Protein AF-A0A1J4KYV5-F1 (afdb_monomer_lite)

Secondary structure (DSSP, 8-state):
--HHHHHHHTHHHHHHHHHHHHHHHHHHHHHHHHHHHHHHHHHTTTTGGGSTTHHHHHHHHHHHHHHHHHHHHHHHHHHHHHHH-TT-HHHHHHHHHHHHHHHHHHHHHHHHHHHHTSHHHHHHHHHHHHHHHTSSS--HHHHHHHHHTT--SHHHHHHHHHHHHHHHHHHHHHHHHHHHHHHHHHHHHHHHHHHHHHTS----TT------------PPPP--THHHHHHHTT-

Sequence (235 aa):
MSIGTFLTLQSESILSAFKAFLFLSLLSFFVTGIFNSVFASDVNNGIFEHLDKGQALVDIQISLAVIGFASIFMFLFMLAILYNFGHAFVAHFILLVIDLASIVGDIVLLSFSIHFTSSNIEQTYVTSFGNLLSMPNPQPKIREWMEDHKCNSLVSCYPIAESYIHKIVKYGFIGNIVLVALTAASLLGLIVVLIFMGLQKPVDRNEYPSSSSEGGDDPEAPQTDAERQRRESVY

pLDDT: mean 82.81, std 16.17, range [35.31, 96.69]

Organism: NCBI:txid1144522

Foldseek 3Di:
DDPLVVLVVCVVVLVVLLVVLVVLLLVLLVLQLVLLVVLLVLLPLVLLVQADCSVVLNVLSVVSNCLSVVLNVLVVVLVVCCVPPVPPVVVNVVSVVVNVVSLVSNLVSLVVLLVCLDPVVLVSRLVSLLVLQPDPDHDPSNVVVCVVVVHDHSVRVSVVSSVSSNVSSVSSNVSSVVSNVSSVVSVVSNVVSVVSVVPNDPPPPPPDPPPPPDDDDDDDDDDDCVVVVVVVVPD

Structure (mmCIF, N/CA/C/O backbone):
data_AF-A0A1J4KYV5-F1
#
_entry.id   AF-A0A1J4KYV5-F1
#
loop_
_atom_site.group_PDB
_atom_site.id
_atom_site.type_symbol
_atom_site.label_atom_id
_atom_site.label_alt_id
_atom_site.label_comp_id
_atom_site.label_asym_id
_atom_site.label_entity_id
_atom_site.label_seq_id
_atom_site.pdbx_PDB_ins_code
_atom_site.Cartn_x
_atom_site.Cartn_y
_atom_site.Cartn_z
_atom_site.occupancy
_atom_site.B_iso_or_equiv
_atom_site.auth_seq_id
_atom_site.auth_comp_id
_atom_site.auth_asym_id
_atom_site.auth_atom_id
_atom_site.pdbx_PDB_model_num
ATOM 1 N N . MET A 1 1 ? 32.470 -22.051 -27.575 1.00 50.84 1 MET A N 1
ATOM 2 C CA . MET A 1 1 ? 31.401 -21.077 -27.886 1.00 50.84 1 MET A CA 1
ATOM 3 C C . MET A 1 1 ? 31.653 -19.846 -27.030 1.00 50.84 1 MET A C 1
ATOM 5 O O . MET A 1 1 ? 31.871 -20.020 -25.838 1.00 50.84 1 MET A O 1
ATOM 9 N N . SER A 1 2 ? 31.728 -18.647 -27.610 1.00 69.38 2 SER A N 1
ATOM 10 C CA . SER A 1 2 ? 31.887 -17.417 -26.819 1.00 69.38 2 SER A CA 1
ATOM 11 C C . SER A 1 2 ? 30.612 -17.166 -26.004 1.00 69.38 2 SER A C 1
ATOM 13 O O . SER A 1 2 ? 29.511 -17.426 -26.493 1.00 69.38 2 SER A O 1
ATOM 15 N N . ILE A 1 3 ? 30.755 -16.652 -24.778 1.00 62.31 3 ILE A N 1
ATOM 16 C CA . ILE A 1 3 ? 29.631 -16.206 -23.933 1.00 62.31 3 ILE A CA 1
ATOM 17 C C . ILE A 1 3 ? 28.712 -15.252 -24.709 1.00 62.31 3 ILE A C 1
ATOM 19 O O . ILE A 1 3 ? 27.494 -15.354 -24.605 1.00 62.31 3 ILE A O 1
ATOM 23 N N . GLY A 1 4 ? 29.283 -14.398 -25.565 1.00 57.34 4 GLY A N 1
ATOM 24 C CA . GLY A 1 4 ? 28.517 -13.490 -26.416 1.00 57.34 4 GLY A CA 1
ATOM 25 C C . GLY A 1 4 ? 27.601 -14.225 -27.395 1.00 57.34 4 GLY A C 1
ATOM 26 O O . GLY A 1 4 ? 26.431 -13.877 -27.490 1.00 57.34 4 GLY A O 1
ATOM 27 N N . THR A 1 5 ? 28.095 -15.281 -28.053 1.00 58.16 5 THR A N 1
ATOM 28 C CA . THR A 1 5 ? 27.337 -16.079 -29.036 1.00 58.16 5 THR A CA 1
ATOM 29 C C . THR A 1 5 ? 26.225 -16.903 -28.38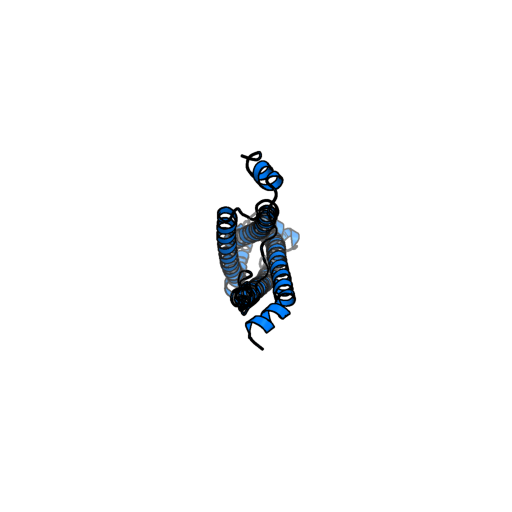1 1.00 58.16 5 THR A C 1
ATOM 31 O O . THR A 1 5 ? 25.143 -17.044 -28.946 1.00 58.16 5 THR A O 1
ATOM 34 N N . PHE A 1 6 ? 26.462 -17.417 -27.169 1.00 64.56 6 PHE A N 1
ATOM 35 C CA . PHE A 1 6 ? 25.437 -18.100 -26.371 1.00 64.56 6 PHE A CA 1
ATOM 36 C C . PHE A 1 6 ? 24.319 -17.135 -25.942 1.00 64.56 6 PHE A C 1
ATOM 38 O O . PHE A 1 6 ? 23.139 -17.466 -26.039 1.00 64.56 6 PHE A O 1
ATOM 45 N N . LEU A 1 7 ? 24.678 -15.912 -25.540 1.00 58.06 7 LEU A N 1
ATOM 46 C CA . LEU A 1 7 ? 23.715 -14.885 -25.137 1.00 58.06 7 LEU A CA 1
ATOM 47 C C . LEU A 1 7 ? 22.914 -14.307 -26.315 1.00 58.06 7 LEU A C 1
ATOM 49 O O . LEU A 1 7 ? 21.753 -13.956 -26.119 1.00 58.06 7 LEU A O 1
ATOM 53 N N . THR A 1 8 ? 23.475 -14.240 -27.531 1.00 61.69 8 THR A N 1
ATOM 54 C CA . THR A 1 8 ? 22.721 -13.797 -28.726 1.00 61.69 8 THR A CA 1
ATOM 55 C C . THR A 1 8 ? 21.635 -14.806 -29.104 1.00 61.69 8 THR A C 1
ATOM 57 O O . THR A 1 8 ? 20.512 -14.406 -29.409 1.00 61.69 8 THR A O 1
ATOM 60 N N . LEU A 1 9 ? 21.935 -16.107 -28.998 1.00 64.62 9 LEU A N 1
ATOM 61 C CA . LEU A 1 9 ? 20.964 -17.199 -29.159 1.00 64.62 9 LEU A CA 1
ATOM 62 C C . LEU A 1 9 ? 19.873 -17.191 -28.072 1.00 64.62 9 LEU A C 1
ATOM 64 O O . LEU A 1 9 ? 18.768 -17.661 -28.318 1.00 64.62 9 LEU A O 1
ATOM 68 N N . GLN A 1 10 ? 20.154 -16.632 -26.889 1.00 73.44 10 GLN A N 1
ATOM 69 C CA . GLN A 1 10 ? 19.181 -16.472 -25.799 1.00 73.44 10 GLN A CA 1
ATOM 70 C C . GLN A 1 10 ? 18.469 -15.109 -25.774 1.00 73.44 10 GLN A C 1
ATOM 72 O O . GLN A 1 10 ? 17.675 -14.860 -24.865 1.00 73.44 10 GLN A O 1
ATOM 77 N N . SER A 1 11 ? 18.716 -14.224 -26.745 1.00 72.69 11 SER A N 1
ATOM 78 C CA . SER A 1 11 ? 18.135 -12.872 -26.765 1.00 72.69 11 SER A CA 1
ATOM 79 C C . SER A 1 11 ? 16.601 -12.877 -26.740 1.00 72.69 11 SER A C 1
ATOM 81 O O . SER A 1 11 ? 16.006 -12.086 -26.009 1.00 72.69 11 SER A O 1
ATOM 83 N N . GLU A 1 12 ? 15.956 -13.819 -27.435 1.00 78.94 12 GLU A N 1
ATOM 84 C CA . GLU A 1 12 ? 14.499 -14.001 -27.396 1.00 78.94 12 GLU A CA 1
ATOM 85 C C . GLU A 1 12 ? 14.000 -14.419 -26.006 1.00 78.94 12 GLU A C 1
ATOM 87 O O . GLU A 1 12 ? 13.025 -13.856 -25.505 1.00 78.94 12 GLU A O 1
ATOM 92 N N . SER A 1 13 ? 14.695 -15.349 -25.342 1.00 81.81 13 SER A N 1
ATOM 93 C CA . SER A 1 13 ? 14.361 -15.795 -23.982 1.00 81.81 13 SER A CA 1
ATOM 94 C C . SER A 1 13 ? 14.527 -14.674 -22.956 1.00 81.81 13 SER A C 1
ATOM 96 O O . SER A 1 13 ? 13.664 -14.493 -22.097 1.00 81.81 13 SER A O 1
ATOM 98 N N . ILE A 1 14 ? 15.601 -13.885 -23.063 1.00 83.25 14 ILE A N 1
ATOM 99 C CA . ILE A 1 14 ? 15.871 -12.738 -22.183 1.00 83.25 14 ILE A CA 1
ATOM 100 C C . ILE A 1 14 ? 14.822 -11.638 -22.402 1.00 83.25 14 ILE A C 1
ATOM 102 O O . ILE A 1 14 ? 14.290 -11.091 -21.435 1.00 83.25 14 ILE A O 1
ATOM 106 N N . LEU A 1 15 ? 14.451 -11.359 -23.654 1.00 82.62 15 LEU A N 1
ATOM 107 C CA . LEU A 1 15 ? 13.386 -10.410 -23.982 1.00 82.62 15 LEU A CA 1
ATOM 108 C C . LEU A 1 15 ? 12.008 -10.899 -23.507 1.00 82.62 15 LEU A C 1
ATOM 110 O O . LEU A 1 15 ? 11.194 -10.101 -23.042 1.00 82.62 15 LEU A O 1
ATOM 114 N N . SER A 1 16 ? 11.732 -12.201 -23.599 1.00 85.56 16 SER A N 1
ATOM 115 C CA . SER A 1 16 ? 10.502 -12.795 -23.069 1.00 85.56 16 SER A CA 1
ATOM 116 C C . SER A 1 16 ? 10.441 -12.685 -21.545 1.00 85.56 16 SER A C 1
ATOM 118 O O . SER A 1 16 ? 9.409 -12.294 -21.001 1.00 85.56 16 SER A O 1
ATOM 120 N N . ALA A 1 17 ? 11.547 -12.971 -20.852 1.00 87.00 17 ALA A N 1
ATOM 121 C CA . ALA A 1 17 ? 11.647 -12.806 -19.404 1.00 87.00 17 ALA A CA 1
ATOM 122 C C . ALA A 1 17 ? 11.450 -11.339 -18.992 1.00 87.00 17 ALA A C 1
ATOM 124 O O . ALA A 1 17 ? 10.688 -11.063 -18.069 1.00 87.00 17 ALA A O 1
ATOM 125 N N . PHE A 1 18 ? 12.050 -10.392 -19.721 1.00 86.38 18 PHE A N 1
ATOM 126 C CA . PHE A 1 18 ? 11.844 -8.958 -19.506 1.00 86.38 18 PHE A CA 1
ATOM 127 C C . PHE A 1 18 ? 10.365 -8.569 -19.572 1.00 86.38 18 PHE A C 1
ATOM 129 O O . PHE A 1 18 ? 9.844 -7.948 -18.649 1.00 86.38 18 PHE A O 1
ATOM 136 N N . LYS A 1 19 ? 9.667 -8.986 -20.636 1.00 87.38 19 LYS A N 1
ATOM 137 C CA . LYS A 1 19 ? 8.228 -8.731 -20.801 1.00 87.38 19 LYS A CA 1
ATOM 138 C C . LYS A 1 19 ? 7.408 -9.346 -19.667 1.00 87.38 19 LYS A C 1
ATOM 140 O O . LYS A 1 19 ? 6.488 -8.701 -19.173 1.00 87.38 19 LYS A O 1
ATOM 145 N N . ALA A 1 20 ? 7.747 -10.565 -19.246 1.00 89.94 20 ALA A N 1
ATOM 146 C CA . ALA A 1 20 ? 7.060 -11.247 -18.154 1.00 89.94 20 ALA A CA 1
ATOM 147 C C . ALA A 1 20 ? 7.222 -10.502 -16.821 1.00 89.94 20 ALA A C 1
ATOM 149 O O . ALA A 1 20 ? 6.229 -10.273 -16.134 1.00 89.94 20 ALA A O 1
ATOM 150 N N . PHE A 1 21 ? 8.440 -10.074 -16.474 1.00 89.12 21 PHE A N 1
ATOM 151 C CA . PHE A 1 21 ? 8.680 -9.323 -15.240 1.00 89.12 21 PHE A CA 1
ATOM 152 C C . PHE A 1 21 ? 8.105 -7.906 -15.285 1.00 89.12 21 PHE A C 1
ATOM 154 O O . PHE A 1 21 ? 7.565 -7.460 -14.280 1.00 89.12 21 PHE A O 1
ATOM 161 N N . LEU A 1 22 ? 8.112 -7.235 -16.442 1.00 87.19 22 LEU A N 1
ATOM 162 C CA . LEU A 1 22 ? 7.401 -5.962 -16.608 1.00 87.19 22 LEU A CA 1
ATOM 163 C C . LEU A 1 22 ? 5.894 -6.119 -16.393 1.00 87.19 22 LEU A C 1
ATOM 165 O O . LEU A 1 22 ? 5.284 -5.321 -15.685 1.00 87.19 22 LEU A O 1
ATOM 169 N N . PHE A 1 23 ? 5.288 -7.151 -16.985 1.00 89.25 23 PHE A N 1
ATOM 170 C CA . PHE A 1 23 ? 3.872 -7.440 -16.775 1.00 89.25 23 PHE A CA 1
ATOM 171 C C . PHE A 1 23 ? 3.584 -7.777 -15.308 1.00 89.25 23 PHE A C 1
ATOM 173 O O . PHE A 1 23 ? 2.587 -7.316 -14.759 1.00 89.25 23 PHE A O 1
ATOM 180 N N . LEU A 1 24 ? 4.474 -8.532 -14.657 1.00 90.19 24 LEU A N 1
ATOM 181 C CA . LEU A 1 24 ? 4.365 -8.845 -13.236 1.00 90.19 24 LEU A CA 1
ATOM 182 C C . LEU A 1 24 ? 4.442 -7.583 -12.366 1.00 90.19 24 LEU A C 1
ATOM 184 O O . LEU A 1 24 ? 3.651 -7.461 -11.437 1.00 90.19 24 LEU A O 1
ATOM 188 N N . SER A 1 25 ? 5.331 -6.635 -12.672 1.00 88.38 25 SER A N 1
ATOM 189 C CA . SER A 1 25 ? 5.397 -5.345 -11.972 1.00 88.38 25 SER A CA 1
ATOM 190 C C . SER A 1 25 ? 4.124 -4.523 -12.170 1.00 88.38 25 SER A C 1
ATOM 192 O O . SER A 1 25 ? 3.573 -4.013 -11.197 1.00 88.38 25 SER A O 1
ATOM 194 N N . LEU A 1 26 ? 3.598 -4.456 -13.398 1.00 89.62 26 LEU A N 1
ATOM 195 C CA . LEU A 1 26 ? 2.335 -3.766 -13.678 1.00 89.62 26 LEU A CA 1
ATOM 196 C C . LEU A 1 26 ? 1.166 -4.392 -12.906 1.00 89.62 26 LEU A C 1
ATOM 198 O O . LEU A 1 26 ? 0.357 -3.683 -12.306 1.00 89.62 26 LEU A O 1
ATOM 202 N N . LEU A 1 27 ? 1.097 -5.726 -12.894 1.00 91.25 27 LEU A N 1
ATOM 203 C CA . LEU A 1 27 ? 0.111 -6.464 -12.116 1.00 91.25 27 LEU A CA 1
ATOM 204 C C . LEU A 1 27 ? 0.286 -6.201 -10.616 1.00 91.25 27 LEU A C 1
ATOM 206 O O . LEU A 1 27 ? -0.712 -6.020 -9.926 1.00 91.25 27 LEU A O 1
ATOM 210 N N . SER A 1 28 ? 1.527 -6.129 -10.128 1.00 91.12 28 SER A N 1
ATOM 211 C CA . SER A 1 28 ? 1.833 -5.793 -8.736 1.00 91.12 28 SER A CA 1
ATOM 212 C C . SER A 1 28 ? 1.253 -4.434 -8.364 1.00 91.12 28 SER A C 1
ATOM 214 O O . SER A 1 28 ? 0.471 -4.358 -7.424 1.00 91.12 28 SER A O 1
ATOM 216 N N . PHE A 1 29 ? 1.520 -3.383 -9.146 1.00 91.25 29 PHE A N 1
ATOM 217 C CA . PHE A 1 29 ? 0.962 -2.052 -8.882 1.00 91.25 29 PHE A CA 1
ATOM 218 C C . PHE A 1 29 ? -0.570 -2.029 -8.922 1.00 91.25 29 PHE A C 1
ATOM 220 O O . PHE A 1 29 ? -1.198 -1.378 -8.087 1.00 91.25 29 PHE A O 1
ATOM 227 N N . PHE A 1 30 ? -1.186 -2.773 -9.844 1.00 92.81 30 PHE A N 1
ATOM 228 C CA . PHE A 1 30 ? -2.645 -2.878 -9.930 1.00 92.81 30 PHE A CA 1
ATOM 229 C C . PHE A 1 30 ? -3.258 -3.565 -8.714 1.00 92.81 30 PHE A C 1
ATOM 231 O O . PHE A 1 30 ? -4.214 -3.053 -8.129 1.00 92.81 30 PHE A O 1
ATOM 238 N N . VAL A 1 31 ? -2.687 -4.695 -8.299 1.00 94.50 31 VAL A N 1
ATOM 239 C CA . VAL A 1 31 ? -3.147 -5.427 -7.116 1.00 94.50 31 VAL A CA 1
ATOM 240 C C . VAL A 1 31 ? -2.894 -4.607 -5.848 1.00 94.50 31 VAL A C 1
ATOM 242 O O . VAL A 1 31 ? -3.788 -4.541 -5.007 1.00 94.50 31 VAL A O 1
ATOM 245 N N . THR A 1 32 ? -1.755 -3.914 -5.741 1.00 93.50 32 THR A N 1
ATOM 246 C CA . THR A 1 32 ? -1.463 -2.957 -4.659 1.00 93.50 32 THR A CA 1
ATOM 247 C C . THR A 1 32 ? -2.518 -1.853 -4.603 1.00 93.50 32 THR A C 1
ATOM 249 O O . THR A 1 32 ? -3.080 -1.607 -3.537 1.00 93.50 32 THR A O 1
ATOM 252 N N . GLY A 1 33 ? -2.842 -1.218 -5.733 1.00 94.38 33 GLY A N 1
ATOM 253 C CA . GLY A 1 33 ? -3.853 -0.159 -5.797 1.00 94.38 33 GLY A CA 1
ATOM 254 C C . GLY A 1 33 ? -5.236 -0.635 -5.344 1.00 94.38 33 GLY A C 1
ATOM 255 O O . GLY A 1 33 ? -5.866 -0.005 -4.494 1.00 94.38 33 GLY A O 1
ATOM 256 N N . ILE A 1 34 ? -5.690 -1.787 -5.852 1.00 96.06 34 ILE A N 1
ATOM 257 C CA . ILE A 1 34 ? -6.992 -2.366 -5.485 1.00 96.06 34 ILE A CA 1
ATOM 258 C C . ILE A 1 34 ? -7.025 -2.770 -4.014 1.00 96.06 34 ILE A C 1
ATOM 260 O O . ILE A 1 34 ? -7.946 -2.379 -3.299 1.00 96.06 34 ILE A O 1
ATOM 264 N N . PHE A 1 35 ? -6.046 -3.556 -3.560 1.00 96.69 35 PHE A N 1
ATOM 265 C CA . PHE A 1 35 ? -6.023 -4.060 -2.190 1.00 96.69 35 PHE A CA 1
ATOM 266 C C . PHE A 1 35 ? -6.027 -2.907 -1.189 1.00 96.69 35 PHE A C 1
ATOM 268 O O . PHE A 1 35 ? -6.867 -2.889 -0.292 1.00 96.69 35 PHE A O 1
ATOM 275 N N . ASN A 1 36 ? -5.148 -1.919 -1.375 1.00 95.88 36 ASN A N 1
ATOM 276 C CA . ASN A 1 36 ? -5.063 -0.788 -0.459 1.00 95.88 36 ASN A CA 1
ATOM 277 C C . ASN A 1 36 ? -6.279 0.135 -0.569 1.00 95.88 36 ASN A C 1
ATOM 279 O O . ASN A 1 36 ? -6.671 0.709 0.436 1.00 95.88 36 ASN A O 1
ATOM 283 N N . SER A 1 37 ? -6.946 0.227 -1.725 1.00 96.38 37 SER A N 1
ATOM 284 C CA . SER A 1 37 ? -8.225 0.943 -1.835 1.00 96.38 37 SER A CA 1
ATOM 285 C C . SER A 1 37 ? -9.343 0.254 -1.051 1.00 96.38 37 SER A C 1
ATOM 287 O O . SER A 1 37 ? -10.128 0.932 -0.388 1.00 96.38 37 SER A O 1
ATOM 289 N N . VAL A 1 38 ? -9.437 -1.076 -1.128 1.00 96.38 38 VAL A N 1
ATOM 290 C CA . VAL A 1 38 ? -10.429 -1.850 -0.364 1.00 96.38 38 VAL A CA 1
ATOM 291 C C . VAL A 1 38 ? -10.116 -1.756 1.123 1.00 96.38 38 VAL A C 1
ATOM 293 O O . VAL A 1 38 ? -10.987 -1.418 1.916 1.00 96.38 38 VAL A O 1
ATOM 296 N N . PHE A 1 39 ? -8.856 -1.965 1.496 1.00 95.88 39 PHE A N 1
ATOM 297 C CA . PHE A 1 39 ? -8.446 -1.910 2.888 1.00 95.88 39 PHE A CA 1
ATOM 298 C C . PHE A 1 39 ? -8.592 -0.498 3.471 1.00 95.88 39 PHE A C 1
ATOM 300 O O . PHE A 1 39 ? -9.097 -0.362 4.581 1.00 95.88 39 PHE A O 1
ATOM 307 N N . ALA A 1 40 ? -8.265 0.553 2.708 1.00 95.25 40 ALA A N 1
ATOM 308 C CA . ALA A 1 40 ? -8.553 1.941 3.070 1.00 95.25 40 ALA A CA 1
ATOM 309 C C . ALA A 1 40 ? -10.049 2.162 3.306 1.00 95.25 40 ALA A C 1
ATOM 311 O O . ALA A 1 40 ? -10.404 2.830 4.268 1.00 95.25 40 ALA A O 1
ATOM 312 N N . SER A 1 41 ? -10.927 1.594 2.474 1.00 94.56 41 SER A N 1
ATOM 313 C CA . SER A 1 41 ? -12.376 1.684 2.681 1.00 94.56 41 SER A CA 1
ATOM 314 C C . SER A 1 41 ? -12.823 0.985 3.967 1.00 94.56 41 SER A C 1
ATOM 316 O O . SER A 1 41 ? -13.708 1.497 4.650 1.00 94.56 41 SER A O 1
ATOM 318 N N . ASP A 1 42 ? -12.220 -0.155 4.306 1.00 92.94 42 ASP A N 1
ATOM 319 C CA . ASP A 1 42 ? -12.542 -0.902 5.527 1.00 92.94 42 ASP A CA 1
ATOM 320 C C . ASP A 1 42 ? -12.085 -0.156 6.791 1.00 92.94 42 ASP A C 1
ATOM 322 O O . ASP A 1 42 ? -12.803 -0.138 7.795 1.00 92.94 42 ASP A O 1
ATOM 326 N N . VAL A 1 43 ? -10.907 0.481 6.756 1.00 93.56 43 VAL A N 1
ATOM 327 C CA . VAL A 1 43 ? -10.399 1.260 7.898 1.00 93.56 43 VAL A CA 1
ATOM 328 C C . VAL A 1 43 ? -11.000 2.667 7.966 1.00 93.56 43 VAL A C 1
ATOM 330 O O . VAL A 1 43 ? -11.178 3.196 9.057 1.00 93.56 43 VAL A O 1
ATOM 333 N N . ASN A 1 44 ? -11.393 3.275 6.846 1.00 92.56 44 ASN A N 1
ATOM 334 C CA . ASN A 1 44 ? -11.983 4.618 6.797 1.00 92.56 44 ASN A CA 1
ATOM 335 C C . ASN A 1 44 ? -13.493 4.615 7.103 1.00 92.56 44 ASN A C 1
ATOM 337 O O . ASN A 1 44 ? -14.307 5.189 6.381 1.00 92.56 44 ASN A O 1
ATOM 341 N N . ASN A 1 45 ? -13.885 3.946 8.184 1.00 86.94 45 ASN A N 1
ATOM 342 C CA . ASN A 1 45 ? -15.277 3.851 8.622 1.00 86.94 45 ASN A CA 1
ATOM 343 C C . ASN A 1 45 ? -15.628 4.819 9.770 1.00 86.94 45 ASN A C 1
ATOM 345 O O . ASN A 1 45 ? -16.694 4.714 10.378 1.00 86.94 45 ASN A O 1
ATOM 349 N N . GLY A 1 46 ? -14.723 5.747 10.093 1.00 86.81 46 GLY A N 1
ATOM 350 C CA . GLY A 1 46 ? -14.855 6.703 11.195 1.00 86.81 46 GLY A CA 1
ATOM 351 C C . GLY A 1 46 ? -14.557 6.128 12.584 1.00 86.81 46 GLY A C 1
ATOM 352 O O . GLY A 1 46 ? -14.445 6.891 13.535 1.00 86.81 46 GLY A O 1
ATOM 353 N N . ILE A 1 47 ? -14.384 4.808 12.737 1.00 91.25 47 ILE A N 1
ATOM 354 C CA . ILE A 1 47 ? -13.945 4.214 14.012 1.00 91.25 47 ILE A CA 1
ATOM 355 C C . ILE A 1 47 ? -12.437 4.387 14.159 1.00 91.25 47 ILE A C 1
ATOM 357 O O . ILE A 1 47 ? -11.973 4.878 15.185 1.00 91.25 47 ILE A O 1
ATOM 361 N N . PHE A 1 48 ? -11.667 4.028 13.126 1.00 90.94 48 PHE A N 1
ATOM 362 C CA . PHE A 1 48 ? -10.202 4.099 13.175 1.00 90.94 48 PHE A CA 1
ATOM 363 C C . PHE A 1 48 ? -9.663 5.525 13.300 1.00 90.94 48 PHE A C 1
ATOM 365 O O . PHE A 1 48 ? -8.595 5.700 13.872 1.00 90.94 48 PHE A O 1
ATOM 372 N N . GLU A 1 49 ? -10.395 6.547 12.854 1.00 89.12 49 GLU A N 1
ATOM 373 C CA . GLU A 1 49 ? -10.025 7.951 13.094 1.00 89.12 49 GLU A CA 1
ATOM 374 C C . GLU A 1 49 ? -9.914 8.264 14.598 1.00 89.12 49 GLU A C 1
ATOM 376 O O . GLU A 1 49 ? -9.102 9.085 15.023 1.00 89.12 49 GLU A O 1
ATOM 381 N N . HIS A 1 50 ? -10.702 7.573 15.423 1.00 90.19 50 HIS A N 1
ATOM 382 C CA . HIS A 1 50 ? -10.748 7.770 16.869 1.00 90.19 50 HIS A CA 1
ATOM 383 C C . HIS A 1 50 ? -9.895 6.771 17.658 1.00 90.19 50 HIS A C 1
ATOM 385 O O . HIS A 1 50 ? -9.733 6.933 18.870 1.00 90.19 50 HIS A O 1
ATOM 391 N N . LEU A 1 51 ? -9.336 5.755 16.994 1.00 91.44 51 LEU A N 1
ATOM 392 C CA . LEU A 1 51 ? -8.397 4.824 17.612 1.00 91.44 51 LEU A CA 1
ATOM 393 C C . LEU A 1 51 ? -6.992 5.427 17.640 1.00 91.44 51 LEU A C 1
ATOM 395 O O . LEU A 1 51 ? -6.559 6.080 16.689 1.00 91.44 51 LEU A O 1
ATOM 399 N N . ASP A 1 52 ? -6.247 5.163 18.714 1.00 89.19 52 ASP A N 1
ATOM 400 C CA . ASP A 1 52 ? -4.856 5.609 18.816 1.00 89.19 52 ASP A CA 1
ATOM 401 C C . ASP A 1 52 ? -4.035 5.062 17.640 1.00 89.19 52 ASP A C 1
ATOM 403 O O . ASP A 1 52 ? -3.976 3.852 17.441 1.00 89.19 52 ASP A O 1
ATOM 407 N N . LYS A 1 53 ? -3.422 5.957 16.852 1.00 88.88 53 LYS A N 1
ATOM 408 C CA . LYS A 1 53 ? -2.700 5.671 15.593 1.00 88.88 53 LYS A CA 1
ATOM 409 C C . LYS A 1 53 ? -3.546 5.108 14.440 1.00 88.88 53 LYS A C 1
ATOM 411 O O . LYS A 1 53 ? -2.976 4.670 13.439 1.00 88.88 53 LYS A O 1
ATOM 416 N N . GLY A 1 54 ? -4.873 5.091 14.538 1.00 89.81 54 GLY A N 1
ATOM 417 C CA . GLY A 1 54 ? -5.723 4.569 13.466 1.00 89.81 54 GLY A CA 1
ATOM 418 C C . GLY A 1 54 ? -5.796 5.509 12.257 1.00 89.81 54 GLY A C 1
ATOM 419 O O . GLY A 1 54 ? -5.712 5.034 11.127 1.00 89.81 54 GLY A O 1
ATOM 420 N N . GLN A 1 55 ? -5.795 6.831 12.469 1.00 92.94 55 GLN A N 1
ATOM 421 C CA . GLN A 1 55 ? -5.726 7.813 11.373 1.00 92.94 55 GLN A CA 1
ATOM 422 C C . GLN A 1 55 ? -4.469 7.638 10.507 1.00 92.94 55 GLN A C 1
ATOM 424 O O . GLN A 1 55 ? -4.548 7.649 9.284 1.00 92.94 55 GLN A O 1
ATOM 429 N N . ALA A 1 56 ? -3.313 7.397 11.135 1.00 94.25 56 ALA A N 1
ATOM 430 C CA . ALA A 1 56 ? -2.067 7.172 10.407 1.00 94.25 56 ALA A CA 1
ATOM 431 C C . ALA A 1 56 ? -2.154 5.936 9.496 1.00 94.25 56 ALA A C 1
ATOM 433 O O . ALA A 1 56 ? -1.663 5.966 8.370 1.00 94.25 56 ALA A O 1
ATOM 434 N N . LEU A 1 57 ? -2.809 4.863 9.959 1.00 93.94 57 LEU A N 1
ATOM 435 C CA . LEU A 1 57 ? -3.052 3.681 9.135 1.00 93.94 57 LEU A CA 1
ATOM 436 C C . LEU A 1 57 ? -3.924 4.029 7.921 1.00 93.94 57 LEU A C 1
ATOM 438 O O . LEU A 1 57 ? -3.569 3.638 6.811 1.00 93.94 57 LEU A O 1
ATOM 442 N N . VAL A 1 58 ? -5.014 4.779 8.121 1.00 94.31 58 VAL A N 1
ATOM 443 C CA . VAL A 1 58 ? -5.916 5.232 7.045 1.00 94.31 58 VAL A CA 1
ATOM 444 C C . VAL A 1 58 ? -5.148 6.040 5.996 1.00 94.31 58 VAL A C 1
ATOM 446 O O . VAL A 1 58 ? -5.200 5.708 4.810 1.00 94.31 58 VAL A O 1
ATOM 449 N N . ASP A 1 59 ? -4.376 7.039 6.425 1.00 95.25 59 ASP A N 1
ATOM 450 C CA . ASP A 1 59 ? -3.609 7.908 5.526 1.00 95.25 59 ASP A CA 1
ATOM 451 C C . ASP A 1 59 ? -2.576 7.115 4.708 1.00 95.25 59 ASP A C 1
ATOM 453 O O . ASP A 1 59 ? -2.397 7.358 3.509 1.00 95.25 59 ASP A O 1
ATOM 457 N N . ILE A 1 60 ? -1.927 6.123 5.330 1.00 95.44 60 ILE A N 1
ATOM 458 C CA . ILE A 1 60 ? -0.985 5.225 4.652 1.00 95.44 60 ILE A CA 1
ATOM 459 C C . ILE A 1 60 ? -1.700 4.385 3.591 1.00 95.44 60 ILE A C 1
ATOM 461 O O . ILE A 1 60 ? -1.205 4.311 2.466 1.00 95.44 60 ILE A O 1
ATOM 465 N N . GLN A 1 61 ? -2.856 3.785 3.899 1.00 94.94 61 GLN A N 1
ATOM 466 C CA . GLN A 1 61 ? -3.579 2.961 2.919 1.00 94.94 61 GLN A CA 1
ATOM 467 C C . GLN A 1 61 ? -4.073 3.784 1.730 1.00 94.94 61 GLN A C 1
ATOM 469 O O . GLN A 1 61 ? -3.955 3.348 0.584 1.00 94.94 61 GLN A O 1
ATOM 474 N N . ILE A 1 62 ? -4.578 4.995 1.979 1.00 95.12 62 ILE A N 1
ATOM 475 C CA . ILE A 1 62 ? -4.990 5.911 0.908 1.00 95.12 62 ILE A CA 1
ATOM 476 C C . ILE A 1 62 ? -3.780 6.276 0.042 1.00 95.12 62 ILE A C 1
ATOM 478 O O . ILE A 1 62 ? -3.862 6.224 -1.185 1.00 95.12 62 ILE A O 1
ATOM 482 N N . SER A 1 63 ? -2.642 6.589 0.667 1.00 96.00 63 SER A N 1
ATOM 483 C CA . SER A 1 63 ? -1.404 6.917 -0.050 1.00 96.00 63 SER A CA 1
ATOM 484 C C . SER A 1 63 ? -0.921 5.752 -0.915 1.00 96.00 63 SER A C 1
ATOM 486 O O . SER A 1 63 ? -0.586 5.960 -2.079 1.00 96.00 63 SER A O 1
ATOM 488 N N . LEU A 1 64 ? -0.950 4.525 -0.387 1.00 94.50 64 LEU A N 1
ATOM 489 C CA . LEU A 1 64 ? -0.615 3.307 -1.130 1.00 94.50 64 LEU A CA 1
ATOM 490 C C . LEU A 1 64 ? -1.560 3.068 -2.312 1.00 94.50 64 LEU A C 1
ATOM 492 O O . LEU A 1 64 ? -1.106 2.716 -3.399 1.00 94.50 64 LEU A O 1
ATOM 496 N N . ALA A 1 65 ? -2.864 3.292 -2.133 1.00 95.12 65 ALA A N 1
ATOM 497 C CA . ALA A 1 65 ? -3.834 3.172 -3.218 1.00 95.12 65 ALA A CA 1
ATOM 498 C C . ALA A 1 65 ? -3.544 4.185 -4.340 1.00 95.12 65 ALA A C 1
ATOM 500 O O . ALA A 1 65 ? -3.487 3.816 -5.515 1.00 95.12 65 ALA A O 1
ATOM 501 N N . VAL A 1 66 ? -3.307 5.451 -3.976 1.00 93.94 66 VAL A N 1
ATOM 502 C CA . VAL A 1 66 ? -2.979 6.524 -4.927 1.00 93.94 66 VAL A CA 1
ATOM 503 C C . VAL A 1 66 ? -1.678 6.224 -5.660 1.00 93.94 66 VAL A C 1
ATOM 505 O O . VAL A 1 66 ? -1.651 6.326 -6.884 1.00 93.94 66 VAL A O 1
ATOM 508 N N . ILE A 1 67 ? -0.625 5.827 -4.943 1.00 92.38 67 ILE A N 1
ATOM 509 C CA . ILE A 1 67 ? 0.668 5.483 -5.545 1.00 92.38 67 ILE A CA 1
ATOM 510 C C . ILE A 1 67 ? 0.507 4.298 -6.492 1.00 92.38 67 ILE A C 1
ATOM 512 O O . ILE A 1 67 ? 0.918 4.411 -7.640 1.00 92.38 67 ILE A O 1
ATOM 516 N N . GLY A 1 68 ? -0.176 3.226 -6.081 1.00 91.00 68 GLY A N 1
ATOM 517 C CA . GLY A 1 68 ? -0.419 2.063 -6.937 1.00 91.00 68 GLY A CA 1
ATOM 518 C C . GLY A 1 68 ? -1.088 2.434 -8.266 1.00 91.00 68 GLY A C 1
ATOM 519 O O . GLY A 1 68 ? -0.584 2.089 -9.336 1.00 91.00 68 GLY A O 1
ATOM 520 N N . PHE A 1 69 ? -2.180 3.206 -8.233 1.00 92.19 69 PHE A N 1
ATOM 521 C CA . PHE A 1 69 ? -2.849 3.647 -9.465 1.00 92.19 69 PHE A CA 1
ATOM 522 C C . PHE A 1 69 ? -2.033 4.674 -10.264 1.00 92.19 69 PHE A C 1
ATOM 524 O O . PHE A 1 69 ? -2.022 4.618 -11.498 1.00 92.19 69 PHE A O 1
ATOM 531 N N . ALA A 1 70 ? -1.329 5.587 -9.592 1.00 90.81 70 ALA A N 1
ATOM 532 C CA . ALA A 1 70 ? -0.465 6.564 -10.245 1.00 90.81 70 ALA A CA 1
ATOM 533 C C . ALA A 1 70 ? 0.699 5.882 -10.976 1.00 90.81 70 ALA A C 1
ATOM 535 O O . ALA A 1 70 ? 0.973 6.238 -12.121 1.00 90.81 70 ALA A O 1
ATOM 536 N N . SER A 1 71 ? 1.330 4.866 -10.380 1.00 88.75 71 SER A N 1
ATOM 537 C CA . SER A 1 71 ? 2.399 4.087 -11.016 1.00 88.75 71 SER A CA 1
ATOM 538 C C . SER A 1 71 ? 1.911 3.401 -12.291 1.00 88.75 71 SER A C 1
ATOM 540 O O . SER A 1 71 ? 2.594 3.443 -13.309 1.00 88.75 71 SER A O 1
ATOM 542 N N . ILE A 1 72 ? 0.694 2.848 -12.295 1.00 89.12 72 ILE A N 1
ATOM 543 C CA . ILE A 1 72 ? 0.099 2.246 -13.502 1.00 89.12 72 ILE A CA 1
ATOM 544 C C . ILE A 1 72 ? -0.102 3.290 -14.593 1.00 89.12 72 ILE A C 1
ATOM 546 O O . ILE A 1 72 ? 0.267 3.063 -15.746 1.00 89.12 72 ILE A O 1
ATOM 550 N N . PHE A 1 73 ? -0.683 4.438 -14.240 1.00 89.38 73 PHE A N 1
ATOM 551 C CA . PHE A 1 73 ? -0.901 5.519 -15.194 1.00 89.38 73 PHE A CA 1
ATOM 552 C C . PHE A 1 73 ? 0.425 6.019 -15.779 1.00 89.38 73 PHE A C 1
ATOM 554 O O . PHE A 1 73 ? 0.552 6.146 -16.997 1.00 89.38 73 PHE A O 1
ATOM 561 N N . MET A 1 74 ? 1.430 6.230 -14.927 1.00 86.69 74 MET A N 1
ATOM 562 C CA . MET A 1 74 ? 2.774 6.642 -15.331 1.00 86.69 74 MET A CA 1
ATOM 563 C C . MET A 1 74 ? 3.442 5.609 -16.237 1.00 86.69 74 MET A C 1
ATOM 565 O O . MET A 1 74 ? 4.052 5.981 -17.238 1.00 86.69 74 MET A O 1
ATOM 569 N N . PHE A 1 75 ? 3.273 4.320 -15.948 1.00 83.69 75 PHE A N 1
ATOM 570 C CA . PHE A 1 75 ? 3.806 3.244 -16.773 1.00 83.69 75 PHE A CA 1
ATOM 571 C C . PHE A 1 75 ? 3.165 3.214 -18.168 1.00 83.69 75 PHE A C 1
ATOM 573 O O . PHE A 1 75 ? 3.867 3.154 -19.180 1.00 83.69 75 PHE A O 1
ATOM 580 N N . LEU A 1 76 ? 1.834 3.319 -18.252 1.00 86.00 76 LEU A N 1
ATOM 581 C CA . LEU A 1 76 ? 1.119 3.398 -19.533 1.00 86.00 76 LEU A CA 1
ATOM 582 C C . LEU A 1 76 ? 1.508 4.652 -20.324 1.00 86.00 76 LEU A C 1
ATOM 584 O O . LEU A 1 76 ? 1.713 4.588 -21.538 1.00 86.00 76 LEU A O 1
ATOM 588 N N . PHE A 1 77 ? 1.648 5.782 -19.634 1.00 86.62 77 PHE A N 1
ATOM 589 C CA . PHE A 1 77 ? 2.094 7.034 -20.230 1.00 86.62 77 PHE A CA 1
ATOM 590 C C . PHE A 1 77 ? 3.520 6.923 -20.781 1.00 86.62 77 PHE A C 1
ATOM 592 O O . PHE A 1 77 ? 3.784 7.350 -21.907 1.00 86.62 77 PHE A O 1
ATOM 599 N N . MET A 1 78 ? 4.420 6.277 -20.037 1.00 83.38 78 MET A N 1
ATOM 600 C CA . MET A 1 78 ? 5.778 5.990 -20.486 1.00 83.38 78 MET A CA 1
ATOM 601 C C . MET A 1 78 ? 5.762 5.143 -21.762 1.00 83.38 78 MET A C 1
ATOM 603 O O . MET A 1 78 ? 6.391 5.531 -22.743 1.00 83.38 78 MET A O 1
ATOM 607 N N . LEU A 1 79 ? 4.990 4.051 -21.807 1.00 81.38 79 LEU A N 1
ATOM 608 C CA . LEU A 1 79 ? 4.856 3.222 -23.014 1.00 81.38 79 LEU A CA 1
ATOM 609 C C . LEU A 1 79 ? 4.353 4.019 -24.226 1.00 81.38 79 LEU A C 1
ATOM 611 O O . LEU A 1 79 ? 4.873 3.850 -25.331 1.00 81.38 79 LEU A O 1
ATOM 615 N N . ALA A 1 80 ? 3.380 4.911 -24.028 1.00 85.44 80 ALA A N 1
ATOM 616 C CA . ALA A 1 80 ? 2.873 5.770 -25.093 1.00 85.44 80 ALA A CA 1
ATOM 617 C C . ALA A 1 80 ? 3.946 6.743 -25.613 1.00 85.44 80 ALA A C 1
ATOM 619 O O . ALA A 1 80 ? 4.051 6.949 -26.825 1.00 85.44 80 ALA A O 1
ATOM 620 N N . ILE A 1 81 ? 4.766 7.314 -24.725 1.00 83.62 81 ILE A N 1
ATOM 621 C CA . ILE A 1 81 ? 5.883 8.184 -25.119 1.00 83.62 81 ILE A CA 1
ATOM 622 C C . ILE A 1 81 ? 6.977 7.392 -25.835 1.00 83.62 81 ILE A C 1
ATOM 624 O O . ILE A 1 81 ? 7.440 7.859 -26.872 1.00 83.62 81 ILE A O 1
ATOM 628 N N . LEU A 1 82 ? 7.354 6.200 -25.356 1.00 80.50 82 LEU A N 1
ATOM 629 C CA . LEU A 1 82 ? 8.324 5.341 -26.053 1.00 80.50 82 LEU A CA 1
ATOM 630 C C . LEU A 1 82 ? 7.861 5.039 -27.481 1.00 80.50 82 LEU A C 1
ATOM 632 O O . LEU A 1 82 ? 8.659 5.094 -28.415 1.00 80.50 82 LEU A O 1
ATOM 636 N N . TYR A 1 83 ? 6.573 4.731 -27.643 1.00 81.50 83 TYR A N 1
ATOM 637 C CA . TYR A 1 83 ? 5.997 4.378 -28.936 1.00 81.50 83 TYR A CA 1
ATOM 638 C C . TYR A 1 83 ? 5.986 5.557 -29.920 1.00 81.50 83 TYR A C 1
ATOM 640 O O . TYR A 1 83 ? 6.339 5.386 -31.084 1.00 81.50 83 TYR A O 1
ATOM 648 N N . ASN A 1 84 ? 5.605 6.756 -29.466 1.00 84.38 84 ASN A N 1
ATOM 649 C CA . ASN A 1 84 ? 5.463 7.925 -30.343 1.00 84.38 84 ASN A CA 1
ATOM 650 C C . ASN A 1 84 ? 6.760 8.745 -30.493 1.00 84.38 84 ASN A C 1
ATOM 652 O O . ASN A 1 84 ? 6.963 9.395 -31.515 1.00 84.38 84 ASN A O 1
ATOM 656 N N . PHE A 1 85 ? 7.638 8.732 -29.486 1.00 80.44 85 PHE A N 1
ATOM 657 C CA . PHE A 1 85 ? 8.791 9.632 -29.359 1.00 80.44 85 PHE A CA 1
ATOM 658 C C . PHE A 1 85 ? 10.060 8.894 -28.908 1.00 80.44 85 PHE A C 1
ATOM 660 O O . PHE A 1 85 ? 10.757 9.343 -27.996 1.00 80.44 85 PHE A O 1
ATOM 667 N N . GLY A 1 86 ? 10.408 7.791 -29.576 1.00 67.25 86 GLY A N 1
ATOM 668 C CA . GLY A 1 86 ? 11.535 6.917 -29.206 1.00 67.25 86 GLY A CA 1
ATOM 669 C C . GLY A 1 86 ? 12.918 7.584 -29.066 1.00 67.25 86 GLY A C 1
ATOM 670 O O . GLY A 1 86 ? 13.825 6.986 -28.499 1.00 67.25 86 GLY A O 1
ATOM 671 N N . HIS A 1 87 ? 13.097 8.829 -29.524 1.00 69.69 87 HIS A N 1
ATOM 672 C CA . HIS A 1 87 ? 14.344 9.597 -29.385 1.00 69.69 87 HIS A CA 1
ATOM 673 C C . HIS A 1 87 ? 14.370 10.581 -28.199 1.00 69.69 87 HIS A C 1
ATOM 675 O O . HIS A 1 87 ? 15.399 11.208 -27.947 1.00 69.69 87 HIS A O 1
ATOM 681 N N . ALA A 1 88 ? 13.272 10.745 -27.454 1.00 76.75 88 ALA A N 1
ATOM 682 C CA . ALA A 1 88 ? 13.155 11.746 -26.390 1.00 76.75 88 ALA A CA 1
ATOM 683 C C . ALA A 1 88 ? 13.846 11.318 -25.077 1.00 76.75 88 ALA A C 1
ATOM 685 O O . ALA A 1 88 ? 13.194 11.205 -24.038 1.00 76.75 88 ALA A O 1
ATOM 686 N N . PHE A 1 89 ? 15.161 11.077 -25.100 1.00 74.38 89 PHE A N 1
ATOM 687 C CA . PHE A 1 89 ? 15.946 10.528 -23.978 1.00 74.38 89 PHE A CA 1
ATOM 688 C C . PHE A 1 89 ? 15.681 11.215 -22.626 1.00 74.38 89 PHE A C 1
ATOM 690 O O . PHE A 1 89 ? 15.511 10.543 -21.612 1.00 74.38 89 PHE A O 1
ATOM 697 N N . VAL A 1 90 ? 15.567 12.548 -22.614 1.00 77.50 90 VAL A N 1
ATOM 698 C CA . VAL A 1 90 ? 15.304 13.331 -21.392 1.00 77.50 90 VAL A CA 1
ATOM 699 C C . VAL A 1 90 ? 13.964 12.958 -20.752 1.00 77.50 90 VAL A C 1
ATOM 701 O O . VAL A 1 90 ? 13.896 12.777 -19.540 1.00 77.50 90 VAL A O 1
ATOM 704 N N . ALA A 1 91 ? 12.907 12.790 -21.553 1.00 76.25 91 ALA A N 1
ATOM 705 C CA . ALA A 1 91 ? 11.594 12.397 -21.046 1.00 76.25 91 ALA A CA 1
ATOM 706 C C . ALA A 1 91 ? 11.629 10.984 -20.446 1.00 76.25 91 ALA A C 1
ATOM 708 O O . ALA A 1 91 ? 11.104 10.764 -19.359 1.00 76.25 91 ALA A O 1
ATOM 709 N N . HIS A 1 92 ? 12.318 10.050 -21.108 1.00 74.31 92 HIS A N 1
ATOM 710 C CA . HIS A 1 92 ? 12.485 8.677 -20.623 1.00 74.31 92 HIS A CA 1
ATOM 711 C C . HIS A 1 92 ? 13.248 8.638 -19.296 1.00 74.31 92 HIS A C 1
ATOM 713 O O . HIS A 1 92 ? 12.850 7.930 -18.376 1.00 74.31 92 HIS A O 1
ATOM 719 N N . PHE A 1 93 ? 14.312 9.434 -19.172 1.00 77.19 93 PHE A N 1
ATOM 720 C CA . PHE A 1 93 ? 15.102 9.513 -17.947 1.00 77.19 93 PHE A CA 1
ATOM 721 C C . PHE A 1 93 ? 14.308 10.105 -16.773 1.00 77.19 93 PHE A C 1
ATOM 723 O O . PHE A 1 93 ? 14.353 9.563 -15.673 1.00 77.19 93 PHE A O 1
ATOM 730 N N . ILE A 1 94 ? 13.544 11.181 -16.995 1.00 82.56 94 ILE A N 1
ATOM 731 C CA . ILE A 1 94 ? 12.692 11.770 -15.948 1.00 82.56 94 ILE A CA 1
ATOM 732 C C . ILE A 1 94 ? 11.637 10.762 -15.481 1.00 82.56 94 ILE A C 1
ATOM 734 O O . ILE A 1 94 ? 11.453 10.586 -14.277 1.00 82.56 94 ILE A O 1
ATOM 738 N N . LEU A 1 95 ? 10.973 10.077 -16.417 1.00 79.25 95 LEU A N 1
ATOM 739 C CA . LEU A 1 95 ? 9.973 9.058 -16.090 1.00 79.25 95 LEU A CA 1
ATOM 740 C C . LEU A 1 95 ? 10.582 7.896 -15.301 1.00 79.25 95 LEU A C 1
ATOM 742 O O . LEU A 1 95 ? 9.990 7.470 -14.315 1.00 79.25 95 LEU A O 1
ATOM 746 N N . LEU A 1 96 ? 11.789 7.453 -15.666 1.00 80.31 96 LEU A N 1
ATOM 747 C CA . LEU A 1 96 ? 12.536 6.440 -14.920 1.00 80.31 96 LEU A CA 1
ATOM 748 C C . LEU A 1 96 ? 12.814 6.882 -13.473 1.00 80.31 96 LEU A C 1
ATOM 750 O O . LEU A 1 96 ? 12.614 6.108 -12.542 1.00 80.31 96 LEU A O 1
ATOM 754 N N . VAL A 1 97 ? 13.271 8.122 -13.266 1.00 84.75 97 VAL A N 1
ATOM 755 C CA . VAL A 1 97 ? 13.549 8.648 -11.918 1.00 84.75 97 VAL A CA 1
ATOM 756 C C . VAL A 1 97 ? 12.275 8.704 -11.075 1.00 84.75 97 VAL A C 1
ATOM 758 O O . VAL A 1 97 ? 12.307 8.332 -9.902 1.00 84.75 97 VAL A O 1
ATOM 761 N N . ILE A 1 98 ? 11.156 9.137 -11.663 1.00 85.56 98 ILE A N 1
ATOM 762 C CA . ILE A 1 98 ? 9.860 9.172 -10.973 1.00 85.56 98 ILE A CA 1
ATOM 763 C C . ILE A 1 98 ? 9.401 7.755 -10.612 1.00 85.56 98 ILE A C 1
ATOM 765 O O . ILE A 1 98 ? 8.954 7.541 -9.489 1.00 85.56 98 ILE A O 1
ATOM 769 N N . ASP A 1 99 ? 9.552 6.789 -11.516 1.00 82.75 99 ASP A N 1
ATOM 770 C CA . ASP A 1 99 ? 9.177 5.393 -11.272 1.00 82.75 99 ASP A CA 1
ATOM 771 C C . ASP A 1 99 ? 10.011 4.770 -10.140 1.00 82.75 99 ASP A C 1
ATOM 773 O O . ASP A 1 99 ? 9.463 4.202 -9.196 1.00 82.75 99 ASP A O 1
ATOM 777 N N . LEU A 1 100 ? 11.332 4.987 -10.139 1.00 84.56 100 LEU A N 1
ATOM 778 C CA . LEU A 1 100 ? 12.210 4.550 -9.048 1.00 84.56 100 LEU A CA 1
ATOM 779 C C . LEU A 1 100 ? 11.826 5.185 -7.705 1.00 84.56 100 LEU A C 1
ATOM 781 O O . LEU A 1 100 ? 11.779 4.492 -6.688 1.00 84.56 100 LEU A O 1
ATOM 785 N N . ALA A 1 101 ? 11.531 6.487 -7.691 1.00 88.06 101 ALA A N 1
ATOM 786 C CA . ALA A 1 101 ? 11.061 7.167 -6.487 1.00 88.06 101 ALA A CA 1
ATOM 787 C C . ALA A 1 101 ? 9.713 6.604 -6.006 1.00 88.06 101 ALA A C 1
ATOM 789 O O . ALA A 1 101 ? 9.524 6.413 -4.804 1.00 88.06 101 ALA A O 1
ATOM 790 N N . SER A 1 102 ? 8.812 6.283 -6.938 1.00 89.31 102 SER A N 1
ATOM 791 C CA . SER A 1 102 ? 7.515 5.664 -6.659 1.00 89.31 102 SER A CA 1
ATOM 792 C C . SER A 1 102 ? 7.677 4.288 -6.018 1.00 89.31 102 SER A C 1
ATOM 794 O O . SER A 1 102 ? 7.050 4.014 -4.999 1.00 89.31 102 SER A O 1
ATOM 796 N N . ILE A 1 103 ? 8.562 3.447 -6.561 1.00 86.94 103 ILE A N 1
ATOM 797 C CA . ILE A 1 103 ? 8.853 2.107 -6.034 1.00 86.94 103 ILE A CA 1
ATOM 798 C C . ILE A 1 103 ? 9.420 2.186 -4.613 1.00 86.94 103 ILE A C 1
ATOM 800 O O . ILE A 1 103 ? 8.996 1.444 -3.728 1.00 86.94 103 ILE A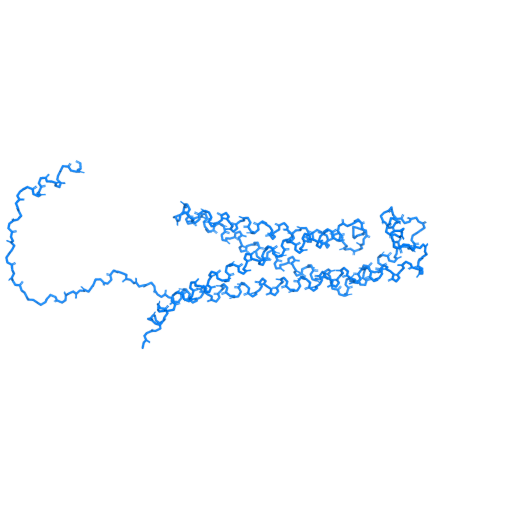 O 1
ATOM 804 N N . VAL A 1 104 ? 10.371 3.094 -4.370 1.00 89.94 104 VAL A N 1
ATOM 805 C CA . VAL A 1 104 ? 10.933 3.298 -3.026 1.00 89.94 104 VAL A CA 1
ATOM 806 C C . VAL A 1 104 ? 9.851 3.778 -2.056 1.00 89.94 104 VAL A C 1
ATOM 808 O O . VAL A 1 104 ? 9.765 3.265 -0.940 1.00 89.94 104 VAL A O 1
ATOM 811 N N . GLY A 1 105 ? 9.007 4.722 -2.482 1.00 91.12 105 GLY A N 1
ATOM 812 C CA . GLY A 1 105 ? 7.873 5.205 -1.696 1.00 91.12 105 GLY A CA 1
ATOM 813 C C . GLY A 1 105 ? 6.891 4.089 -1.331 1.00 91.12 105 GLY A C 1
ATOM 814 O O . GLY A 1 105 ? 6.521 3.969 -0.164 1.00 91.12 105 GLY A O 1
ATOM 815 N N . ASP A 1 106 ? 6.539 3.237 -2.295 1.00 91.00 106 ASP A N 1
ATOM 816 C CA . ASP A 1 106 ? 5.653 2.085 -2.098 1.00 91.00 106 ASP A CA 1
ATOM 817 C C . ASP A 1 106 ? 6.225 1.106 -1.062 1.00 91.00 106 ASP A C 1
ATOM 819 O O . ASP A 1 106 ? 5.557 0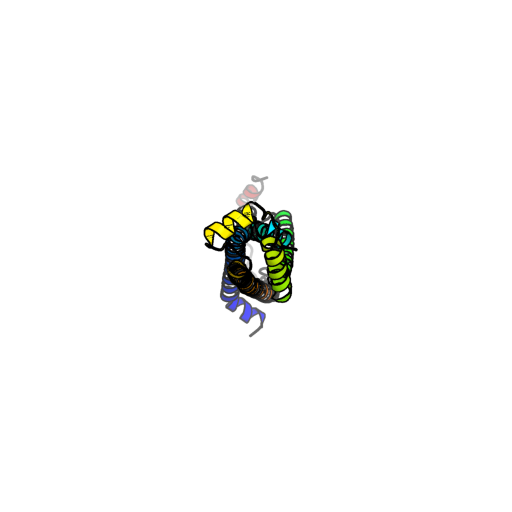.771 -0.086 1.00 91.00 106 ASP A O 1
ATOM 823 N N . ILE A 1 107 ? 7.505 0.732 -1.179 1.00 90.38 107 ILE A N 1
ATOM 824 C CA . ILE A 1 107 ? 8.171 -0.166 -0.217 1.00 90.38 107 ILE A CA 1
ATOM 825 C C . ILE A 1 107 ? 8.167 0.423 1.201 1.00 90.38 107 ILE A C 1
ATOM 827 O O . ILE A 1 107 ? 7.905 -0.292 2.176 1.00 90.38 107 ILE A O 1
ATOM 831 N N . VAL A 1 108 ? 8.462 1.719 1.338 1.00 93.44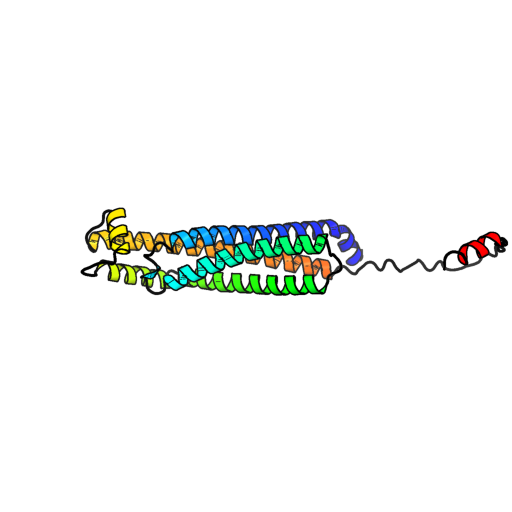 108 VAL A N 1
ATOM 832 C CA . VAL A 1 108 ? 8.479 2.403 2.639 1.00 93.44 108 VAL A CA 1
ATOM 833 C C . VAL A 1 108 ? 7.079 2.434 3.251 1.00 93.44 108 VAL A C 1
ATOM 835 O O . VAL A 1 108 ? 6.914 2.089 4.424 1.00 93.44 108 VAL A O 1
ATOM 838 N N . LEU A 1 109 ? 6.062 2.794 2.470 1.00 94.69 109 LEU A N 1
ATOM 839 C CA . LEU A 1 109 ? 4.681 2.851 2.943 1.00 94.69 109 LEU A CA 1
ATOM 840 C C . LEU A 1 109 ? 4.120 1.467 3.271 1.00 94.69 109 LEU A C 1
ATOM 842 O O . LEU A 1 109 ? 3.476 1.319 4.307 1.00 94.69 109 LEU A O 1
ATOM 846 N N . LEU A 1 110 ? 4.423 0.440 2.473 1.00 93.38 110 LEU A N 1
ATOM 847 C CA . LEU A 1 110 ? 4.081 -0.950 2.787 1.00 93.38 110 LEU A CA 1
ATOM 848 C C . LEU A 1 110 ? 4.747 -1.399 4.094 1.00 93.38 110 LEU A C 1
ATOM 850 O O . LEU A 1 110 ? 4.115 -2.053 4.921 1.00 93.38 110 LEU A O 1
ATOM 854 N N . SER A 1 111 ? 5.997 -0.999 4.334 1.00 93.00 111 SER A N 1
ATOM 855 C CA . SER A 1 111 ? 6.701 -1.309 5.587 1.00 93.00 111 SER A CA 1
ATOM 856 C C . SER A 1 111 ? 6.026 -0.654 6.798 1.00 93.00 111 SER A C 1
ATOM 858 O O . SER A 1 111 ? 5.831 -1.306 7.827 1.00 93.00 111 SER A O 1
ATOM 860 N N . PHE A 1 112 ? 5.610 0.611 6.679 1.00 94.88 112 PHE A N 1
ATOM 861 C CA . PHE A 1 112 ? 4.825 1.271 7.724 1.00 94.88 112 PHE A CA 1
ATOM 862 C C . PHE A 1 112 ? 3.446 0.630 7.895 1.00 94.88 112 PHE A C 1
ATOM 864 O O . PHE A 1 112 ? 3.020 0.397 9.022 1.00 94.88 112 PHE A O 1
ATOM 871 N N . SER A 1 113 ? 2.776 0.279 6.802 1.00 94.62 113 SER A N 1
ATOM 872 C CA . SER A 1 113 ? 1.496 -0.430 6.812 1.00 94.62 113 SER A CA 1
ATOM 873 C C . SER A 1 113 ? 1.584 -1.748 7.598 1.00 94.62 113 SER A C 1
ATOM 875 O O . SER A 1 113 ? 0.764 -2.002 8.483 1.00 94.62 113 SER A O 1
ATOM 877 N N . ILE A 1 114 ? 2.641 -2.542 7.379 1.00 94.88 114 ILE A N 1
ATOM 878 C CA . ILE A 1 114 ? 2.941 -3.765 8.148 1.00 94.88 114 ILE A CA 1
ATOM 879 C C . ILE A 1 114 ? 3.172 -3.445 9.629 1.00 94.88 114 ILE A C 1
ATOM 881 O O . ILE A 1 114 ? 2.677 -4.157 10.501 1.00 94.88 114 ILE A O 1
ATOM 885 N N . HIS A 1 115 ? 3.899 -2.368 9.937 1.00 95.00 115 HIS A N 1
ATOM 886 C CA . HIS A 1 115 ? 4.108 -1.942 11.320 1.00 95.00 115 HIS A CA 1
ATOM 887 C C . HIS A 1 115 ? 2.785 -1.603 12.028 1.00 95.00 115 HIS A C 1
ATOM 889 O O . HIS A 1 115 ? 2.536 -2.110 13.126 1.00 95.00 115 HIS A O 1
ATOM 895 N N . PHE A 1 116 ? 1.918 -0.807 11.395 1.00 93.44 116 PHE A N 1
ATOM 896 C CA . PHE A 1 116 ? 0.612 -0.424 11.946 1.00 93.44 116 PHE A CA 1
ATOM 897 C C . PHE A 1 116 ? -0.394 -1.579 11.978 1.00 93.44 116 PHE A C 1
ATOM 899 O O . PHE A 1 116 ? -1.345 -1.538 12.749 1.00 93.44 116 PHE A O 1
ATOM 906 N N . THR A 1 117 ? -0.158 -2.640 11.210 1.00 94.06 117 THR A N 1
ATOM 907 C CA . THR A 1 117 ? -0.946 -3.881 11.245 1.00 94.06 117 THR A CA 1
ATOM 908 C C . THR A 1 117 ? -0.244 -5.011 12.013 1.00 94.06 117 THR A C 1
ATOM 910 O O . THR A 1 117 ? -0.601 -6.178 11.885 1.00 94.06 117 THR A O 1
ATOM 913 N N . SER A 1 118 ? 0.751 -4.695 12.847 1.00 93.38 118 SER A N 1
ATOM 914 C CA . SER A 1 118 ? 1.431 -5.688 13.685 1.00 93.38 118 SER A CA 1
ATOM 915 C C . SER A 1 118 ? 0.671 -5.975 14.985 1.00 93.38 118 SER A C 1
ATOM 917 O O . SER A 1 118 ? -0.002 -5.101 15.535 1.00 93.38 118 SER A O 1
ATOM 919 N N . SER A 1 119 ? 0.864 -7.171 15.551 1.00 89.56 119 SER A N 1
ATOM 920 C CA . SER A 1 119 ? 0.241 -7.573 16.825 1.00 89.56 119 SER A CA 1
ATOM 921 C C . SER A 1 119 ? 0.573 -6.649 18.006 1.00 89.56 119 SER A C 1
ATOM 923 O O . SER A 1 119 ? -0.206 -6.551 18.950 1.00 89.56 119 SER A O 1
ATOM 925 N N . ASN A 1 120 ? 1.698 -5.927 17.959 1.00 89.81 120 ASN A N 1
ATOM 926 C CA . ASN A 1 120 ? 2.046 -4.951 18.996 1.00 89.81 120 ASN A CA 1
ATOM 927 C C . ASN A 1 120 ? 1.129 -3.715 18.947 1.00 89.81 120 ASN A C 1
ATOM 929 O O . ASN A 1 120 ? 0.722 -3.198 19.987 1.00 89.81 120 ASN A O 1
ATOM 933 N N . ILE A 1 121 ? 0.795 -3.238 17.744 1.00 93.38 121 ILE A N 1
ATOM 934 C CA . ILE A 1 121 ? -0.112 -2.098 17.549 1.00 93.38 121 ILE A CA 1
ATOM 935 C C . ILE A 1 121 ? -1.572 -2.534 17.711 1.00 93.38 121 ILE A C 1
ATOM 937 O O . ILE A 1 121 ? -2.378 -1.780 18.249 1.00 93.38 121 ILE A O 1
ATOM 941 N N . GLU A 1 122 ? -1.898 -3.776 17.359 1.00 94.31 122 GLU A N 1
ATOM 942 C CA . GLU A 1 122 ? -3.220 -4.372 17.575 1.00 94.31 122 GLU A CA 1
ATOM 943 C C . GLU A 1 122 ? -3.719 -4.196 19.015 1.00 94.31 122 GLU A C 1
ATOM 945 O O . GLU A 1 122 ? -4.827 -3.711 19.232 1.00 94.31 122 GLU A O 1
ATOM 950 N N . GLN A 1 123 ? -2.879 -4.503 20.010 1.00 93.94 123 GLN A N 1
ATOM 951 C CA . GLN A 1 123 ? -3.234 -4.329 21.423 1.00 93.94 123 GLN A CA 1
ATOM 952 C C . GLN A 1 123 ? -3.540 -2.868 21.775 1.00 93.94 123 GLN A C 1
ATOM 954 O O . GLN A 1 123 ? -4.397 -2.594 22.618 1.00 93.94 123 GLN A O 1
ATOM 959 N N . THR A 1 124 ? -2.870 -1.925 21.108 1.00 94.25 124 THR A N 1
ATOM 960 C CA . THR A 1 124 ? -3.122 -0.489 21.274 1.00 94.25 124 THR A CA 1
ATOM 961 C C . THR A 1 124 ? -4.498 -0.124 20.717 1.00 94.25 124 THR A C 1
ATOM 963 O O . THR A 1 124 ? -5.270 0.540 21.407 1.00 94.25 124 THR A O 1
ATOM 966 N N . TYR A 1 125 ? -4.859 -0.633 19.534 1.00 94.94 125 TYR A N 1
ATOM 967 C CA . TYR A 1 125 ? -6.196 -0.452 18.964 1.00 94.94 125 TYR A CA 1
ATOM 968 C C . TYR A 1 125 ? -7.289 -1.073 19.837 1.00 94.94 125 TYR A C 1
ATOM 970 O O . TYR A 1 125 ? -8.276 -0.403 20.128 1.00 94.94 125 TYR A O 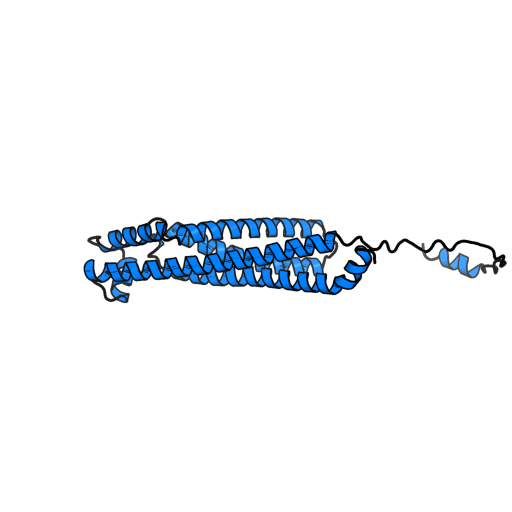1
ATOM 978 N N . VAL A 1 126 ? -7.104 -2.308 20.315 1.00 95.69 126 VAL A N 1
ATOM 979 C CA . VAL A 1 126 ? -8.074 -2.984 21.195 1.00 95.69 126 VAL A CA 1
ATOM 980 C C . VAL A 1 126 ? -8.265 -2.208 22.500 1.00 95.69 126 VAL A C 1
ATOM 982 O O . VAL A 1 126 ? -9.396 -1.975 22.926 1.00 95.69 126 VAL A O 1
ATOM 985 N N . THR A 1 127 ? -7.174 -1.751 23.119 1.00 95.00 127 THR A N 1
ATOM 986 C CA . THR A 1 127 ? -7.232 -0.962 24.360 1.00 95.00 127 THR A CA 1
ATOM 987 C C . THR A 1 127 ? -7.913 0.387 24.131 1.00 95.00 127 THR A C 1
ATOM 989 O O . THR A 1 127 ? -8.786 0.783 24.904 1.00 95.00 127 THR A O 1
ATOM 992 N N . SER A 1 128 ? -7.559 1.080 23.047 1.00 94.62 128 SER A N 1
ATOM 993 C CA . SER A 1 128 ? -8.163 2.358 22.663 1.00 94.62 128 SER A CA 1
ATOM 994 C C . SER A 1 128 ? -9.663 2.208 22.394 1.00 94.62 128 SER A C 1
ATOM 996 O O . SER A 1 128 ? -10.459 2.987 22.918 1.00 94.62 128 SER A O 1
ATOM 998 N N . PHE A 1 129 ? -10.070 1.154 21.687 1.00 95.50 129 PHE A N 1
ATOM 999 C CA . PHE A 1 129 ? -11.479 0.870 21.432 1.00 95.50 129 PHE A CA 1
ATOM 1000 C C . PHE A 1 129 ? -12.224 0.526 22.732 1.00 95.50 129 PHE A C 1
ATOM 1002 O O . PHE A 1 129 ? -13.305 1.054 22.986 1.00 95.50 129 PHE A O 1
ATOM 1009 N N . GLY A 1 130 ? -11.624 -0.276 23.617 1.00 93.81 130 GLY A N 1
ATOM 1010 C CA . GLY A 1 130 ? -12.177 -0.550 24.947 1.00 93.81 130 GLY A CA 1
ATOM 1011 C C . GLY A 1 130 ? -12.430 0.728 25.756 1.00 93.81 130 GLY A C 1
ATOM 1012 O O . GLY A 1 130 ? -13.496 0.879 26.357 1.00 93.81 130 GLY A O 1
ATOM 1013 N N . ASN A 1 131 ? -11.503 1.687 25.698 1.00 94.25 131 ASN A N 1
ATOM 1014 C CA . ASN A 1 131 ? -11.670 2.990 26.341 1.00 94.25 131 ASN A CA 1
ATOM 1015 C C . ASN A 1 131 ? -12.839 3.780 25.733 1.00 94.25 131 ASN A C 1
ATOM 1017 O O . ASN A 1 131 ? -13.648 4.322 26.488 1.00 94.25 131 ASN A O 1
ATOM 1021 N N . LEU A 1 132 ? -12.980 3.798 24.402 1.00 93.75 132 LEU A N 1
ATOM 1022 C CA . LEU A 1 132 ? -14.113 4.441 23.717 1.00 93.75 132 LEU A CA 1
ATOM 1023 C C . LEU A 1 132 ? -15.460 3.810 24.101 1.00 93.75 132 LEU A C 1
ATOM 1025 O O . LEU A 1 132 ? -16.432 4.531 24.323 1.00 93.75 132 LEU A O 1
ATOM 1029 N N . LEU A 1 133 ? -15.513 2.483 24.238 1.00 93.75 133 LEU A N 1
ATOM 1030 C CA . LEU A 1 133 ? -16.714 1.752 24.661 1.00 93.75 133 LEU A CA 1
ATOM 1031 C C . LEU A 1 133 ? -17.085 2.000 26.131 1.00 93.75 133 LEU A C 1
ATOM 1033 O O . LEU A 1 133 ? -18.248 1.866 26.502 1.00 93.75 133 LEU A O 1
ATOM 1037 N N . SER A 1 134 ? -16.108 2.343 26.974 1.00 92.75 134 SER A N 1
ATOM 1038 C CA . SER A 1 134 ? -16.322 2.627 28.400 1.00 92.75 134 SER A CA 1
ATOM 1039 C C . SER A 1 134 ? -16.831 4.046 28.686 1.00 92.75 134 SER A C 1
ATOM 1041 O O . SER A 1 134 ? -17.201 4.348 29.823 1.00 92.75 134 SER A O 1
ATOM 1043 N N . MET A 1 135 ? -16.853 4.929 27.679 1.00 91.94 135 MET A N 1
ATOM 1044 C CA . MET A 1 135 ? -17.270 6.317 27.865 1.00 91.94 135 MET A CA 1
ATOM 1045 C C . MET A 1 135 ? -18.772 6.420 28.190 1.00 91.94 135 MET A C 1
ATOM 1047 O O . MET A 1 135 ? -19.582 5.751 27.550 1.00 91.94 135 MET A O 1
ATOM 1051 N N . PRO A 1 136 ? -19.184 7.320 29.110 1.00 86.94 136 PRO A N 1
ATOM 1052 C CA . PRO A 1 136 ? -20.598 7.522 29.451 1.00 86.94 136 PRO A CA 1
ATOM 1053 C C . PRO A 1 136 ? -21.467 7.967 28.268 1.00 86.94 136 PRO A C 1
ATOM 1055 O O . PRO A 1 136 ? -22.675 7.751 28.268 1.00 86.94 136 PRO A O 1
ATOM 1058 N N . ASN A 1 137 ? -20.855 8.617 27.274 1.00 89.12 137 ASN A N 1
ATOM 1059 C CA . ASN A 1 137 ? -21.504 9.042 26.041 1.00 89.12 137 ASN A CA 1
ATOM 1060 C C . ASN A 1 137 ? -20.578 8.714 24.857 1.00 89.12 137 ASN A C 1
ATOM 1062 O O . ASN A 1 137 ? -19.719 9.535 24.518 1.00 89.12 137 ASN A O 1
ATOM 1066 N N . PRO A 1 138 ? -20.688 7.502 24.278 1.00 88.81 138 PRO A N 1
ATOM 1067 C CA . PRO A 1 138 ? -19.877 7.097 23.140 1.00 88.81 138 PRO A CA 1
ATOM 1068 C C . PRO A 1 138 ? -20.095 8.035 21.956 1.00 88.81 138 PRO A C 1
ATOM 1070 O O . PRO A 1 138 ? -21.196 8.545 21.730 1.00 88.81 138 PRO A O 1
ATOM 1073 N N . GLN A 1 139 ? -19.046 8.236 21.165 1.00 90.56 139 GLN A N 1
ATOM 1074 C CA . GLN A 1 139 ? -19.151 9.011 19.934 1.00 90.56 139 GLN A CA 1
ATOM 1075 C C . GLN A 1 139 ? -20.202 8.400 18.988 1.00 90.56 139 GLN A C 1
ATOM 1077 O O . GLN A 1 139 ? -20.386 7.178 18.991 1.00 90.56 139 GLN A O 1
ATOM 1082 N N . PRO A 1 140 ? -20.862 9.209 18.135 1.00 92.81 140 PRO A N 1
ATOM 1083 C CA . PRO A 1 140 ? -21.940 8.737 17.264 1.00 92.81 140 PRO A CA 1
ATOM 1084 C C . PRO A 1 140 ? -21.569 7.505 16.431 1.00 92.81 140 PRO A C 1
ATOM 1086 O O . PRO A 1 140 ? -22.374 6.587 16.330 1.00 92.81 140 PRO A O 1
ATOM 1089 N N . LYS A 1 141 ? -20.335 7.455 15.908 1.00 92.56 141 LYS A N 1
ATOM 1090 C CA . LYS A 1 141 ? -19.828 6.331 15.107 1.00 92.56 141 LYS A CA 1
ATOM 1091 C C . LYS A 1 141 ? -19.634 5.044 15.903 1.00 92.56 141 LYS A C 1
ATOM 1093 O O . LYS A 1 141 ? -19.918 3.963 15.402 1.00 92.56 141 LYS A O 1
ATOM 1098 N N . ILE A 1 142 ? -19.215 5.156 17.160 1.00 93.38 142 ILE A N 1
ATOM 1099 C CA . ILE A 1 142 ? -19.105 4.009 18.065 1.00 93.38 142 ILE A CA 1
ATOM 1100 C C . ILE A 1 142 ? -20.497 3.496 18.434 1.00 93.38 142 ILE A C 1
ATOM 1102 O O . ILE A 1 142 ? -20.712 2.289 18.469 1.00 93.38 142 ILE A O 1
ATOM 1106 N N . ARG A 1 143 ? -21.462 4.398 18.650 1.00 93.12 143 ARG A N 1
ATOM 1107 C CA . ARG A 1 143 ? -22.852 4.020 18.930 1.00 93.12 143 ARG A CA 1
ATOM 1108 C C . ARG A 1 143 ? -23.509 3.313 17.742 1.00 93.12 143 ARG A C 1
ATOM 1110 O O . ARG A 1 143 ? -24.114 2.268 17.941 1.00 93.12 143 ARG A O 1
ATOM 1117 N N . GLU A 1 144 ? -23.343 3.847 16.533 1.00 94.38 144 GLU A N 1
ATOM 1118 C CA . GLU A 1 144 ? -23.790 3.216 15.280 1.00 94.38 144 GLU A CA 1
ATOM 1119 C C . GLU A 1 144 ? -23.203 1.800 15.153 1.00 94.38 144 GLU A C 1
ATOM 1121 O O . GLU A 1 144 ? -23.935 0.827 14.991 1.00 94.38 144 GLU A O 1
ATOM 1126 N N . TRP A 1 145 ? -21.895 1.655 15.385 1.00 95.00 145 TRP A N 1
ATOM 1127 C CA . TRP A 1 145 ? -21.236 0.350 15.371 1.00 95.00 145 TRP A CA 1
ATOM 1128 C C . TRP A 1 145 ? -21.778 -0.623 16.434 1.00 95.00 145 TRP A C 1
ATOM 1130 O O . TRP A 1 145 ? -21.964 -1.806 16.143 1.00 95.00 145 TRP A O 1
ATOM 1140 N N . MET A 1 146 ? -22.050 -0.151 17.657 1.00 93.94 146 MET A N 1
ATOM 1141 C CA . MET A 1 146 ? -22.633 -0.964 18.734 1.00 93.94 146 MET A CA 1
ATOM 1142 C C . MET A 1 146 ? -24.036 -1.473 18.373 1.00 93.94 146 MET A C 1
ATOM 1144 O O . MET A 1 146 ? -24.356 -2.636 18.639 1.00 93.94 146 MET A O 1
ATOM 1148 N N . GLU A 1 147 ? -24.858 -0.623 17.754 1.00 94.44 147 GLU A N 1
ATOM 1149 C CA . GLU A 1 147 ? -26.200 -0.971 17.274 1.00 94.44 147 GLU A CA 1
ATOM 1150 C C . GLU A 1 147 ? -26.133 -2.029 16.160 1.00 94.44 147 GLU A C 1
ATOM 1152 O O . GLU A 1 147 ? -26.816 -3.056 16.255 1.00 94.44 147 GLU A O 1
ATOM 1157 N N . ASP A 1 148 ? -25.240 -1.851 15.181 1.00 95.25 148 ASP A N 1
ATOM 1158 C CA . ASP A 1 148 ? -25.016 -2.803 14.083 1.00 95.25 148 ASP A CA 1
ATOM 1159 C C . ASP A 1 148 ? -24.575 -4.185 14.586 1.00 95.25 148 ASP A C 1
ATOM 1161 O O . ASP A 1 148 ? -25.006 -5.226 14.076 1.00 95.25 148 ASP A O 1
ATOM 1165 N N . HIS A 1 149 ? -23.749 -4.206 15.634 1.00 93.88 149 HIS A N 1
ATOM 1166 C CA . HIS A 1 149 ? -23.226 -5.430 16.242 1.00 93.88 149 HIS A CA 1
ATOM 1167 C C . HIS A 1 149 ? -24.089 -5.952 17.399 1.00 93.88 149 HIS A C 1
ATOM 1169 O O . HIS A 1 149 ? -23.742 -6.961 18.020 1.00 93.88 149 HIS A O 1
ATOM 1175 N N . LYS A 1 150 ? -25.234 -5.308 17.668 1.00 95.00 150 LYS A N 1
ATOM 1176 C CA . LYS A 1 150 ? -26.214 -5.689 18.699 1.00 95.00 150 LYS A CA 1
ATOM 1177 C C . LYS A 1 150 ? -25.591 -5.870 20.085 1.00 95.00 150 LYS A C 1
ATOM 1179 O O . LYS A 1 150 ? -25.931 -6.807 20.811 1.00 95.00 150 LYS A O 1
ATOM 1184 N N . CYS A 1 151 ? -24.688 -4.972 20.458 1.00 92.75 151 CYS A N 1
ATOM 1185 C CA . CYS A 1 151 ? -24.033 -4.977 21.759 1.00 92.75 151 CYS A CA 1
ATOM 1186 C C . CYS A 1 151 ? -24.344 -3.666 22.500 1.00 92.75 151 CYS A C 1
ATOM 1188 O O . CYS A 1 151 ? -24.426 -2.601 21.899 1.00 92.75 151 CYS A O 1
ATOM 1190 N N . ASN A 1 152 ? -24.580 -3.732 23.812 1.00 89.62 152 ASN A N 1
ATOM 1191 C CA . ASN A 1 152 ? -25.067 -2.582 24.594 1.00 89.62 152 ASN A CA 1
ATOM 1192 C C . ASN A 1 152 ? -24.351 -2.384 25.937 1.00 89.62 152 ASN A C 1
ATOM 1194 O O . ASN A 1 152 ? -24.544 -1.368 26.599 1.00 89.62 152 ASN A O 1
ATOM 1198 N N . SER A 1 153 ? -23.522 -3.340 26.346 1.00 89.31 153 SER A N 1
ATOM 1199 C CA . SER A 1 153 ? -22.699 -3.260 27.550 1.00 89.31 153 SER A CA 1
ATOM 1200 C C . SER A 1 153 ? -21.236 -3.487 27.201 1.00 89.31 153 SER A C 1
ATOM 1202 O O . SER A 1 153 ? -20.933 -4.220 26.256 1.00 89.31 153 SER A O 1
ATOM 1204 N N . LEU A 1 154 ? -20.325 -2.930 28.003 1.00 90.31 154 LEU A N 1
ATOM 1205 C CA . LEU A 1 154 ? -18.886 -3.143 27.834 1.00 90.31 154 LEU A CA 1
ATOM 1206 C C . LEU A 1 154 ? -18.537 -4.640 27.783 1.00 90.31 154 LEU A C 1
ATOM 1208 O O . LEU A 1 154 ? -17.789 -5.063 26.910 1.00 90.31 154 LEU A O 1
ATOM 1212 N N . VAL A 1 155 ? -19.152 -5.449 28.653 1.00 92.25 155 VAL A N 1
ATOM 1213 C CA . VAL A 1 155 ? -18.937 -6.905 28.725 1.00 92.25 155 VAL A CA 1
ATOM 1214 C C . VAL A 1 155 ? -19.336 -7.601 27.420 1.00 92.25 155 VAL A C 1
ATOM 1216 O O . VAL A 1 155 ? -18.635 -8.501 26.969 1.00 92.25 155 VAL A O 1
ATOM 1219 N N . SER A 1 156 ? -20.436 -7.173 26.792 1.00 93.06 156 SER A N 1
ATOM 1220 C CA . SER A 1 156 ? -20.879 -7.724 25.504 1.00 93.06 156 SER A CA 1
ATOM 1221 C C . SER A 1 156 ? -20.111 -7.171 24.298 1.00 93.06 156 SER A C 1
ATOM 1223 O O . SER A 1 156 ? -19.889 -7.900 23.338 1.00 93.06 156 SER A O 1
ATOM 1225 N N . CYS A 1 157 ? -19.712 -5.895 24.327 1.00 94.50 157 CYS A N 1
ATOM 1226 C CA . CYS A 1 157 ? -19.106 -5.217 23.179 1.00 94.50 157 CYS A CA 1
ATOM 1227 C C . CYS A 1 157 ? -17.606 -5.469 23.063 1.00 94.50 157 CYS A C 1
ATOM 1229 O O . CYS A 1 157 ? -17.103 -5.584 21.950 1.00 94.50 157 CYS A O 1
ATOM 1231 N N . TYR A 1 158 ? -16.891 -5.571 24.185 1.00 95.69 158 TYR A N 1
ATOM 1232 C CA . TYR A 1 158 ? -15.441 -5.744 24.192 1.00 95.69 158 TYR A CA 1
ATOM 1233 C C . TYR A 1 158 ? -14.951 -6.957 23.377 1.00 95.69 158 TYR A C 1
ATOM 1235 O O . TYR A 1 158 ? -14.125 -6.745 22.491 1.00 95.69 158 TYR A O 1
ATOM 1243 N N . PRO A 1 159 ? -15.473 -8.192 23.557 1.00 96.12 159 PRO A N 1
ATOM 1244 C CA . PRO A 1 159 ? -15.013 -9.337 22.761 1.00 96.12 159 PRO A CA 1
ATOM 1245 C C . PRO A 1 159 ? -15.336 -9.198 21.263 1.00 96.12 159 PRO A C 1
ATOM 1247 O O . PRO A 1 159 ? -14.599 -9.696 20.414 1.00 96.12 159 PRO A O 1
ATOM 1250 N N . ILE A 1 160 ? -16.423 -8.498 20.916 1.00 96.44 160 ILE A N 1
ATOM 1251 C CA . ILE A 1 160 ? -16.788 -8.230 19.519 1.00 96.44 160 ILE A CA 1
ATOM 1252 C C . ILE A 1 160 ? -15.827 -7.202 18.914 1.00 96.44 160 ILE A C 1
ATOM 1254 O O . ILE A 1 160 ? -15.357 -7.390 17.794 1.00 96.44 160 ILE A O 1
ATOM 1258 N N . ALA A 1 161 ? -15.497 -6.147 19.662 1.00 95.00 161 ALA A N 1
ATOM 1259 C CA . ALA A 1 161 ? -14.551 -5.118 19.246 1.00 95.00 161 ALA A CA 1
ATOM 1260 C C . ALA A 1 161 ? -13.141 -5.694 19.075 1.00 95.00 161 ALA A C 1
ATOM 1262 O O . ALA A 1 161 ? -12.491 -5.436 18.065 1.00 95.00 161 ALA A O 1
ATOM 1263 N N . GLU A 1 162 ? -12.698 -6.537 20.008 1.00 96.62 162 GLU A N 1
ATOM 1264 C CA . GLU A 1 162 ? -11.434 -7.268 19.911 1.00 96.62 162 GLU A CA 1
ATOM 1265 C C . GLU A 1 162 ? -11.402 -8.143 18.651 1.00 96.62 162 GLU A C 1
ATOM 1267 O O . GLU A 1 162 ? -10.486 -8.021 17.837 1.00 96.62 162 GLU A O 1
ATOM 1272 N N . SER A 1 163 ? -12.441 -8.955 18.418 1.00 96.50 163 SER A N 1
ATOM 1273 C CA . SER A 1 163 ? -12.530 -9.787 17.212 1.00 96.50 163 SER A CA 1
ATOM 1274 C C . SER A 1 163 ? -12.564 -8.960 15.922 1.00 96.50 163 SER A C 1
ATOM 1276 O O . SER A 1 163 ? -12.029 -9.400 14.900 1.00 96.50 163 SER A O 1
ATOM 1278 N N . TYR A 1 164 ? -13.213 -7.797 15.944 1.00 95.19 164 TYR A N 1
ATOM 1279 C CA . TYR A 1 164 ? -13.292 -6.876 14.816 1.00 95.19 164 TYR A CA 1
ATOM 1280 C C . TYR A 1 164 ? -11.909 -6.298 14.477 1.00 95.19 164 TYR A C 1
ATOM 1282 O O . TYR A 1 164 ? -11.467 -6.405 13.330 1.00 95.19 164 TYR A O 1
ATOM 1290 N N . ILE A 1 165 ? -11.190 -5.774 15.477 1.00 95.94 165 ILE A N 1
ATOM 1291 C CA . ILE A 1 165 ? -9.832 -5.242 15.307 1.00 95.94 165 ILE A CA 1
ATOM 1292 C C . ILE A 1 165 ? -8.873 -6.340 14.854 1.00 95.94 165 ILE A C 1
ATOM 1294 O O . ILE A 1 165 ? -8.166 -6.149 13.864 1.00 95.94 165 ILE A O 1
ATOM 1298 N N . HIS A 1 166 ? -8.904 -7.507 15.502 1.00 96.56 166 HIS A N 1
ATOM 1299 C CA . HIS A 1 166 ? -8.054 -8.641 15.140 1.00 96.56 166 HIS A CA 1
ATOM 1300 C C . HIS A 1 166 ? -8.234 -9.037 13.670 1.00 96.56 166 HIS A C 1
ATOM 1302 O O . HIS A 1 166 ? -7.260 -9.254 12.947 1.00 96.56 166 HIS A O 1
ATOM 1308 N N . LYS A 1 167 ? -9.485 -9.094 13.191 1.00 95.25 167 LYS A N 1
ATOM 1309 C CA . LYS A 1 167 ? -9.789 -9.437 11.796 1.00 95.25 167 LYS A CA 1
ATOM 1310 C C . LYS A 1 167 ? -9.190 -8.425 10.818 1.00 95.25 167 LYS A C 1
ATOM 1312 O O . LYS A 1 167 ? -8.557 -8.839 9.847 1.00 95.25 167 LYS A O 1
ATOM 1317 N N . ILE A 1 168 ? -9.383 -7.130 11.067 1.00 94.06 168 ILE A N 1
ATOM 1318 C CA . ILE A 1 168 ? -8.896 -6.060 10.184 1.00 94.06 168 ILE A CA 1
ATOM 1319 C C . ILE A 1 168 ? -7.371 -6.019 10.174 1.00 94.06 168 ILE A C 1
ATOM 1321 O O . ILE A 1 168 ? -6.765 -6.026 9.104 1.00 94.06 168 ILE A O 1
ATOM 1325 N N . VAL A 1 169 ? -6.748 -6.049 11.353 1.00 95.06 169 VAL A N 1
ATOM 1326 C CA . VAL A 1 169 ? -5.289 -6.028 11.498 1.00 95.06 169 VAL A CA 1
ATOM 1327 C C . VAL A 1 169 ? -4.659 -7.235 10.808 1.00 95.06 169 VAL A C 1
ATOM 1329 O O . VAL A 1 169 ? -3.741 -7.070 10.010 1.00 95.06 169 VAL A O 1
ATOM 1332 N N . LYS A 1 170 ? -5.189 -8.444 11.026 1.00 95.06 170 LYS A N 1
ATOM 1333 C CA . LYS A 1 170 ? -4.677 -9.667 10.394 1.00 95.06 170 LYS A CA 1
ATOM 1334 C C . LYS A 1 170 ? -4.822 -9.650 8.872 1.00 95.06 170 LYS A C 1
ATOM 1336 O O . LYS A 1 170 ? -3.899 -10.067 8.172 1.00 95.06 170 LYS A O 1
ATOM 1341 N N . TYR A 1 171 ? -5.965 -9.190 8.360 1.00 94.06 171 TYR A N 1
ATOM 1342 C CA . TYR A 1 171 ? -6.186 -9.056 6.919 1.00 94.06 171 TYR A CA 1
ATOM 1343 C C . TYR A 1 171 ? -5.201 -8.058 6.298 1.00 94.06 171 TYR A C 1
ATOM 1345 O O . TYR A 1 171 ? -4.535 -8.388 5.314 1.00 94.06 171 TYR A O 1
ATOM 1353 N N . GLY A 1 172 ? -5.035 -6.894 6.933 1.00 94.31 172 GLY A N 1
ATOM 1354 C CA . GLY A 1 172 ? -4.050 -5.891 6.544 1.00 94.31 172 GLY A CA 1
ATOM 1355 C C . GLY A 1 172 ? -2.627 -6.444 6.546 1.00 94.31 172 GLY A C 1
ATOM 1356 O O . GLY A 1 172 ? -1.928 -6.345 5.541 1.00 94.31 172 GLY A O 1
ATOM 1357 N N . PHE A 1 173 ? -2.211 -7.094 7.630 1.00 94.75 173 PHE A N 1
ATOM 1358 C CA . PHE A 1 173 ? -0.862 -7.640 7.776 1.00 94.75 173 PHE A CA 1
ATOM 1359 C C . PHE A 1 173 ? -0.520 -8.658 6.683 1.00 94.75 173 PHE A C 1
ATOM 1361 O O . PHE A 1 173 ? 0.504 -8.537 6.009 1.00 94.75 173 PHE A O 1
ATOM 1368 N N . ILE A 1 174 ? -1.397 -9.648 6.474 1.00 95.00 174 ILE A N 1
ATOM 1369 C CA . ILE A 1 174 ? -1.189 -10.702 5.474 1.00 95.00 174 ILE A CA 1
ATOM 1370 C C . ILE A 1 174 ? -1.158 -10.101 4.068 1.00 95.00 174 ILE A C 1
ATOM 1372 O O . ILE A 1 174 ? -0.249 -10.411 3.297 1.00 95.00 174 ILE A O 1
ATOM 1376 N N . GLY A 1 175 ? -2.120 -9.236 3.739 1.00 94.56 175 GLY A N 1
ATOM 1377 C CA . GLY A 1 175 ? -2.186 -8.619 2.419 1.00 94.56 175 GLY A CA 1
ATOM 1378 C C . GLY A 1 175 ? -0.949 -7.779 2.109 1.00 94.56 175 GLY A C 1
ATOM 1379 O O . GLY A 1 175 ? -0.326 -7.981 1.070 1.00 94.56 175 GLY A O 1
ATOM 1380 N N . ASN A 1 176 ? -0.511 -6.929 3.042 1.00 94.19 176 ASN A N 1
ATOM 1381 C CA . ASN A 1 176 ? 0.682 -6.104 2.847 1.00 94.19 176 ASN A CA 1
ATOM 1382 C C . ASN A 1 176 ? 1.968 -6.938 2.704 1.00 94.19 176 ASN A C 1
ATOM 1384 O O . ASN A 1 176 ? 2.801 -6.614 1.861 1.00 94.19 176 ASN A O 1
ATOM 1388 N N . ILE A 1 177 ? 2.129 -8.041 3.447 1.00 94.00 177 ILE A N 1
ATOM 1389 C CA . ILE A 1 177 ? 3.277 -8.951 3.261 1.00 94.00 177 ILE A CA 1
ATOM 1390 C C . ILE A 1 177 ? 3.279 -9.572 1.862 1.00 94.00 177 ILE A C 1
ATOM 1392 O O . ILE A 1 177 ? 4.331 -9.647 1.224 1.00 94.00 177 ILE A O 1
ATOM 1396 N N . VAL A 1 178 ? 2.116 -10.014 1.377 1.00 94.62 178 VAL A N 1
ATOM 1397 C CA . VAL A 1 178 ? 1.989 -10.584 0.029 1.00 94.62 178 VAL A CA 1
ATOM 1398 C C . VAL A 1 178 ? 2.352 -9.543 -1.031 1.00 94.62 178 VAL A C 1
ATOM 1400 O O . VAL A 1 178 ? 3.089 -9.869 -1.961 1.00 94.62 178 VAL A O 1
ATOM 1403 N N . LEU A 1 179 ? 1.906 -8.294 -0.869 1.00 93.81 179 LEU A N 1
ATOM 1404 C CA . LEU A 1 179 ? 2.262 -7.197 -1.773 1.00 93.81 179 LEU A CA 1
ATOM 1405 C C . LEU A 1 179 ? 3.768 -6.912 -1.768 1.00 93.81 179 LEU A C 1
ATOM 1407 O O . LEU A 1 179 ? 4.369 -6.828 -2.835 1.00 93.81 179 LEU A O 1
ATOM 1411 N N . VAL A 1 180 ? 4.406 -6.851 -0.594 1.00 92.75 180 VAL A N 1
ATOM 1412 C CA . VAL A 1 180 ? 5.867 -6.678 -0.497 1.00 92.75 180 VAL A CA 1
ATOM 1413 C C . VAL A 1 180 ? 6.603 -7.809 -1.214 1.00 92.75 180 VAL A C 1
ATOM 1415 O O . VAL A 1 180 ? 7.540 -7.547 -1.968 1.00 92.75 180 VAL A O 1
ATOM 1418 N N . ALA A 1 181 ? 6.181 -9.061 -1.019 1.00 92.12 181 ALA A N 1
ATOM 1419 C CA . ALA A 1 181 ? 6.795 -10.209 -1.680 1.00 92.12 181 ALA A CA 1
ATOM 1420 C C . ALA A 1 181 ? 6.636 -10.149 -3.208 1.00 92.12 181 ALA A C 1
ATOM 1422 O O . ALA A 1 181 ? 7.593 -10.427 -3.934 1.00 92.12 181 ALA A O 1
ATOM 1423 N N . LEU A 1 182 ? 5.456 -9.752 -3.695 1.00 91.62 182 LEU A N 1
ATOM 1424 C CA . LEU A 1 182 ? 5.173 -9.603 -5.122 1.00 91.62 182 LEU A CA 1
ATOM 1425 C C . LEU A 1 182 ? 6.021 -8.487 -5.749 1.00 91.62 182 LEU A C 1
ATOM 1427 O O . LEU A 1 182 ? 6.699 -8.720 -6.755 1.00 91.62 182 LEU A O 1
ATOM 1431 N N . THR A 1 183 ? 6.059 -7.316 -5.110 1.00 89.69 183 THR A N 1
ATOM 1432 C CA . THR A 1 183 ? 6.880 -6.182 -5.545 1.00 89.69 183 THR A CA 1
ATO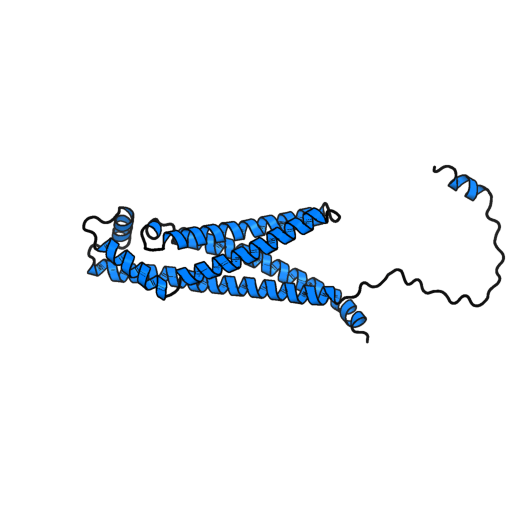M 1433 C C . THR A 1 183 ? 8.359 -6.571 -5.554 1.00 89.69 183 THR A C 1
ATOM 1435 O O . THR A 1 183 ? 9.017 -6.418 -6.584 1.00 89.69 183 THR A O 1
ATOM 1438 N N . ALA A 1 184 ? 8.876 -7.176 -4.480 1.00 90.31 184 ALA A N 1
ATOM 1439 C CA . ALA A 1 184 ? 10.270 -7.613 -4.396 1.00 90.31 184 ALA A CA 1
ATOM 1440 C C . ALA A 1 184 ? 10.636 -8.652 -5.470 1.00 90.31 184 ALA A C 1
ATOM 1442 O O . ALA A 1 184 ? 11.680 -8.524 -6.112 1.00 90.31 184 ALA A O 1
ATOM 1443 N N . ALA A 1 185 ? 9.780 -9.652 -5.710 1.00 90.50 185 ALA A N 1
ATOM 1444 C CA . ALA A 1 185 ? 10.003 -10.656 -6.749 1.00 90.50 185 ALA A CA 1
ATOM 1445 C C . ALA A 1 185 ? 10.049 -10.025 -8.149 1.00 90.50 185 ALA A C 1
ATOM 1447 O O . ALA A 1 185 ? 10.919 -10.371 -8.954 1.00 90.50 185 ALA A O 1
ATOM 1448 N N . SER A 1 186 ? 9.154 -9.072 -8.426 1.00 90.06 186 SER A N 1
ATOM 1449 C CA . SER A 1 186 ? 9.125 -8.367 -9.710 1.00 90.06 186 SER A CA 1
ATOM 1450 C C . SER A 1 186 ? 10.382 -7.512 -9.934 1.00 90.06 186 SER A C 1
ATOM 1452 O O . SER A 1 186 ? 11.006 -7.605 -10.992 1.00 90.06 186 SER A O 1
ATOM 1454 N N . LEU A 1 187 ? 10.827 -6.771 -8.911 1.00 88.75 187 LEU A N 1
ATOM 1455 C CA . LEU A 1 187 ? 12.022 -5.926 -8.975 1.00 88.75 187 LEU A CA 1
ATOM 1456 C C . LEU A 1 187 ? 13.299 -6.747 -9.129 1.00 88.75 187 LEU A C 1
ATOM 1458 O O . LEU A 1 187 ? 14.129 -6.436 -9.981 1.00 88.75 187 LEU A O 1
ATOM 1462 N N . LEU A 1 188 ? 13.456 -7.813 -8.340 1.00 91.12 188 LEU A N 1
ATOM 1463 C CA . LEU A 1 188 ? 14.611 -8.704 -8.452 1.00 91.12 188 LEU A CA 1
ATOM 1464 C C . LEU A 1 188 ? 14.677 -9.346 -9.841 1.00 91.12 188 LEU A C 1
ATOM 1466 O O . LEU A 1 188 ? 15.752 -9.391 -10.439 1.00 91.12 188 LEU A O 1
ATOM 1470 N N . GLY A 1 189 ? 13.536 -9.783 -10.381 1.00 88.81 189 GLY A N 1
ATOM 1471 C CA . GLY A 1 189 ? 13.449 -10.309 -11.741 1.00 88.81 189 GLY A CA 1
ATOM 1472 C C . GLY A 1 189 ? 13.889 -9.298 -12.799 1.00 88.81 189 GLY A C 1
ATOM 1473 O O . GLY A 1 189 ? 14.726 -9.623 -13.645 1.00 88.81 189 GLY A O 1
ATOM 1474 N N . LEU A 1 190 ? 13.400 -8.055 -12.716 1.00 87.25 190 LEU A N 1
ATOM 1475 C CA . LEU A 1 190 ? 13.811 -6.974 -13.618 1.00 87.25 190 LEU A CA 1
ATOM 1476 C C . LEU A 1 190 ? 15.311 -6.676 -13.517 1.00 87.25 190 LEU A C 1
ATOM 1478 O O . LEU A 1 190 ? 15.981 -6.601 -14.545 1.00 87.25 190 LEU A O 1
ATOM 1482 N N . ILE A 1 191 ? 15.859 -6.561 -12.305 1.00 89.00 191 ILE A N 1
ATOM 1483 C CA . ILE A 1 191 ? 17.289 -6.295 -12.085 1.00 89.00 191 ILE A CA 1
ATOM 1484 C C . ILE A 1 191 ? 18.147 -7.395 -12.718 1.00 89.00 191 ILE A C 1
ATOM 1486 O O . ILE A 1 191 ? 19.096 -7.097 -13.444 1.00 89.00 191 ILE A O 1
ATOM 1490 N N . VAL A 1 192 ? 17.805 -8.664 -12.485 1.00 87.81 192 VAL A N 1
ATOM 1491 C CA . VAL A 1 192 ? 18.540 -9.806 -13.046 1.00 87.81 192 VAL A CA 1
ATOM 1492 C C . VAL A 1 192 ? 18.513 -9.774 -14.574 1.00 87.81 192 VAL A C 1
ATOM 1494 O O . VAL A 1 192 ? 19.558 -9.925 -15.210 1.00 87.81 192 VAL A O 1
ATOM 1497 N N . VAL A 1 193 ? 17.348 -9.526 -15.176 1.00 86.69 193 VAL A N 1
ATOM 1498 C CA . VAL A 1 193 ? 17.214 -9.435 -16.637 1.00 86.69 193 VAL A CA 1
ATOM 1499 C C . VAL A 1 193 ? 18.017 -8.265 -17.208 1.00 86.69 193 VAL A C 1
ATOM 1501 O O . VAL A 1 193 ? 18.700 -8.442 -18.217 1.00 86.69 193 VAL A O 1
ATOM 1504 N N . LEU A 1 194 ? 18.001 -7.100 -16.557 1.00 84.62 194 LEU A N 1
ATOM 1505 C CA . LEU A 1 194 ? 18.788 -5.939 -16.978 1.00 84.62 194 LEU A CA 1
ATOM 1506 C C . LEU A 1 194 ? 20.295 -6.212 -16.920 1.00 84.62 194 LEU A C 1
ATOM 1508 O O . LEU A 1 194 ? 21.013 -5.820 -17.838 1.00 84.62 194 LEU A O 1
ATOM 1512 N N . ILE A 1 195 ? 20.776 -6.926 -15.897 1.00 85.75 195 ILE A N 1
ATOM 1513 C CA . ILE A 1 195 ? 22.181 -7.355 -15.821 1.00 85.75 195 ILE A CA 1
ATOM 1514 C C . ILE A 1 195 ? 22.518 -8.261 -17.011 1.00 85.75 195 ILE A C 1
ATOM 1516 O O . ILE A 1 195 ? 23.515 -8.024 -17.692 1.00 85.75 195 ILE A O 1
ATOM 1520 N N . PHE A 1 196 ? 21.681 -9.259 -17.313 1.00 83.12 196 PHE A N 1
ATOM 1521 C CA . PHE A 1 196 ? 21.907 -10.141 -18.464 1.00 83.12 196 PHE A CA 1
ATOM 1522 C C . PHE A 1 196 ? 21.882 -9.395 -19.803 1.00 83.12 196 PHE A C 1
ATOM 1524 O O . PHE A 1 196 ? 22.717 -9.682 -20.660 1.00 83.12 196 PHE A O 1
ATOM 1531 N N . MET A 1 197 ? 20.981 -8.423 -19.976 1.00 79.69 197 MET A N 1
ATOM 1532 C CA . MET A 1 197 ? 20.951 -7.560 -21.163 1.00 79.69 197 MET A CA 1
ATOM 1533 C C . MET A 1 197 ? 22.200 -6.674 -21.257 1.00 79.69 197 MET A C 1
ATOM 1535 O O . MET A 1 197 ? 22.776 -6.555 -22.331 1.00 79.69 197 MET A O 1
ATOM 1539 N N . GLY A 1 198 ? 22.671 -6.101 -20.147 1.00 79.88 198 GLY A N 1
ATOM 1540 C CA . GLY A 1 198 ? 23.883 -5.273 -20.121 1.00 79.88 198 GLY A CA 1
ATOM 1541 C C . GLY A 1 198 ? 25.175 -6.049 -20.409 1.00 79.88 198 GLY A C 1
ATOM 1542 O O . GLY A 1 198 ? 26.140 -5.480 -20.916 1.00 79.88 198 GLY A O 1
ATOM 1543 N N . LEU A 1 199 ? 25.199 -7.355 -20.128 1.00 81.06 199 LEU A N 1
ATOM 1544 C CA . LEU A 1 199 ? 26.317 -8.241 -20.472 1.00 81.06 199 LEU A CA 1
ATOM 1545 C C . LEU A 1 199 ? 26.354 -8.618 -21.963 1.00 81.06 199 LEU A C 1
ATOM 1547 O O . LEU A 1 199 ? 27.378 -9.121 -22.440 1.00 81.06 199 LEU A O 1
ATOM 1551 N N . GLN A 1 200 ? 25.275 -8.382 -22.715 1.00 74.19 200 GLN A N 1
ATOM 1552 C CA . GLN A 1 200 ? 25.279 -8.560 -24.163 1.00 74.19 200 GLN A CA 1
ATOM 1553 C C . GLN A 1 200 ? 26.076 -7.418 -24.799 1.00 74.19 200 GLN A C 1
ATOM 1555 O O . GLN A 1 200 ? 25.614 -6.283 -24.883 1.00 74.19 200 GLN A O 1
ATOM 1560 N N . LYS A 1 201 ? 27.294 -7.718 -25.266 1.00 58.78 201 LYS A N 1
ATOM 1561 C CA . LYS A 1 201 ? 28.035 -6.774 -26.107 1.00 58.78 201 LYS A CA 1
ATOM 1562 C C . LYS A 1 201 ? 27.207 -6.482 -27.363 1.00 58.78 201 LYS A C 1
ATOM 1564 O O . LYS A 1 201 ? 26.755 -7.443 -27.996 1.00 58.78 201 LYS A O 1
ATOM 1569 N N . PRO A 1 202 ? 27.021 -5.206 -27.745 1.00 58.91 202 PRO A N 1
ATOM 1570 C CA . PRO A 1 202 ? 26.431 -4.895 -29.035 1.00 58.91 202 PRO A CA 1
ATOM 1571 C C . PRO A 1 202 ? 27.289 -5.558 -30.114 1.00 58.91 202 PRO A C 1
ATOM 1573 O O . PRO A 1 202 ? 28.515 -5.472 -30.087 1.00 58.91 202 PRO A O 1
ATOM 1576 N N . VAL A 1 203 ? 26.648 -6.284 -31.029 1.00 55.91 203 VAL A N 1
ATOM 1577 C CA . VAL A 1 203 ? 27.329 -6.770 -32.229 1.00 55.91 203 VAL A CA 1
ATOM 1578 C C . VAL A 1 203 ? 27.639 -5.527 -33.053 1.00 55.91 203 VAL A C 1
ATOM 1580 O O . VAL A 1 203 ? 26.718 -4.921 -33.605 1.00 55.91 203 VAL A O 1
ATOM 1583 N N . ASP A 1 204 ? 28.909 -5.119 -33.090 1.00 46.84 204 ASP A N 1
ATOM 1584 C CA . ASP A 1 204 ? 29.371 -4.033 -33.949 1.00 46.84 204 ASP A CA 1
ATOM 1585 C C . ASP A 1 204 ? 29.096 -4.423 -35.403 1.00 46.84 204 ASP A C 1
ATOM 1587 O O . ASP A 1 204 ? 29.855 -5.139 -36.049 1.00 46.84 204 ASP A O 1
ATOM 1591 N N . ARG A 1 205 ? 27.978 -3.937 -35.948 1.00 50.91 205 ARG A N 1
ATOM 1592 C CA . ARG A 1 205 ? 27.603 -4.117 -37.360 1.00 50.91 205 ARG A CA 1
ATOM 1593 C C . ARG A 1 205 ? 28.550 -3.403 -38.339 1.00 50.91 205 ARG A C 1
ATOM 1595 O O . ARG A 1 205 ? 28.299 -3.438 -39.538 1.00 50.91 205 ARG A O 1
ATOM 1602 N N . ASN A 1 206 ? 29.617 -2.777 -37.839 1.00 47.62 206 ASN A N 1
ATOM 1603 C CA . ASN A 1 206 ? 30.603 -2.041 -38.625 1.00 47.62 206 ASN A CA 1
ATOM 1604 C C . ASN A 1 206 ? 31.913 -2.810 -38.857 1.00 47.62 206 ASN A C 1
ATOM 1606 O O . ASN A 1 206 ? 32.790 -2.277 -39.536 1.00 47.62 206 ASN A O 1
ATOM 1610 N N . GLU A 1 207 ? 32.056 -4.051 -38.379 1.00 48.09 207 GLU A N 1
ATOM 1611 C CA . GLU A 1 207 ? 33.089 -4.950 -38.907 1.00 48.09 207 GLU A CA 1
ATOM 1612 C C . GLU A 1 207 ? 32.656 -5.429 -40.300 1.00 48.09 207 GLU A C 1
ATOM 1614 O O . GLU A 1 207 ? 32.166 -6.541 -40.497 1.00 48.09 207 GLU A O 1
ATOM 1619 N N . TYR A 1 208 ? 32.821 -4.554 -41.296 1.00 40.47 208 TYR A N 1
ATOM 1620 C CA . TYR A 1 208 ? 32.996 -5.022 -42.663 1.00 40.47 208 TYR A CA 1
ATOM 1621 C C . TYR A 1 208 ? 34.148 -6.028 -42.633 1.00 40.47 208 TYR A C 1
ATOM 1623 O O . TYR A 1 208 ? 35.198 -5.700 -42.070 1.00 40.47 208 TYR A O 1
ATOM 1631 N N . PRO A 1 209 ? 33.999 -7.231 -43.217 1.00 43.97 209 PRO A N 1
ATOM 1632 C CA . PRO A 1 209 ? 35.161 -8.052 -43.475 1.00 43.97 209 PRO A CA 1
ATOM 1633 C C . PRO A 1 209 ? 36.064 -7.191 -44.349 1.00 43.97 209 PRO A C 1
ATOM 1635 O O . PRO A 1 209 ? 35.703 -6.850 -45.476 1.00 43.97 209 PRO A O 1
ATOM 1638 N N . SER A 1 210 ? 37.204 -6.776 -43.802 1.00 40.00 210 SER A N 1
ATOM 1639 C CA . SER A 1 210 ? 38.327 -6.323 -44.596 1.00 40.00 210 SER A CA 1
ATOM 1640 C C . SER A 1 210 ? 38.665 -7.502 -45.491 1.00 40.00 210 SER A C 1
ATOM 1642 O O . SER A 1 210 ? 39.376 -8.425 -45.102 1.00 40.00 210 SER A O 1
ATOM 1644 N N . SER A 1 211 ? 38.051 -7.514 -46.674 1.00 41.12 211 SER A N 1
ATOM 1645 C CA . SER A 1 211 ? 38.456 -8.352 -47.780 1.00 41.12 211 SER A CA 1
ATOM 1646 C C . SER A 1 211 ? 39.949 -8.122 -47.910 1.00 41.12 211 SER A C 1
ATOM 1648 O O . SER A 1 211 ? 40.384 -7.023 -48.256 1.00 41.12 211 SER A O 1
ATOM 1650 N N . SER A 1 212 ? 40.716 -9.137 -47.535 1.00 40.16 212 SER A N 1
ATOM 1651 C CA . SER A 1 212 ? 42.111 -9.289 -47.886 1.00 40.16 212 SER A CA 1
ATOM 1652 C C . SER A 1 212 ? 42.209 -9.060 -49.388 1.00 40.16 212 SER A C 1
ATOM 1654 O O . SER A 1 212 ? 41.837 -9.919 -50.184 1.00 40.16 212 SER A O 1
ATOM 1656 N N . SER A 1 213 ? 42.621 -7.854 -49.756 1.00 41.78 213 SER A N 1
ATOM 1657 C CA . SER A 1 213 ? 42.974 -7.464 -51.106 1.00 41.78 213 SER A CA 1
ATOM 1658 C C . SER A 1 213 ? 44.264 -8.188 -51.476 1.00 41.78 213 SER A C 1
ATOM 1660 O O . SER A 1 213 ? 45.356 -7.640 -51.341 1.00 41.78 213 SER A O 1
ATOM 1662 N N . GLU A 1 214 ? 44.128 -9.440 -51.902 1.00 43.28 214 GLU A N 1
ATOM 1663 C CA . GLU A 1 214 ? 45.086 -10.104 -52.775 1.00 43.28 214 GLU A CA 1
ATOM 1664 C C . GLU A 1 214 ? 44.518 -10.092 -54.199 1.00 43.28 214 GLU A C 1
ATOM 1666 O O . GLU A 1 214 ? 43.549 -10.781 -54.491 1.00 43.28 214 GLU A O 1
ATOM 1671 N N . GLY A 1 215 ? 45.139 -9.268 -55.049 1.00 40.25 215 GLY A N 1
ATOM 1672 C CA . GLY A 1 215 ? 45.369 -9.516 -56.476 1.00 40.25 215 GLY A CA 1
ATOM 1673 C C . GLY A 1 215 ? 44.168 -9.689 -57.411 1.00 40.25 215 GLY A C 1
ATOM 1674 O O . GLY A 1 215 ? 43.569 -10.757 -57.478 1.00 40.25 215 GLY A O 1
ATOM 1675 N N . GLY A 1 216 ? 43.947 -8.695 -58.273 1.00 35.31 216 GLY A N 1
ATOM 1676 C CA . GLY A 1 216 ? 43.168 -8.864 -59.499 1.00 35.31 216 GLY A CA 1
ATOM 1677 C C . GLY A 1 216 ? 42.974 -7.548 -60.240 1.00 35.31 216 GLY A C 1
ATOM 1678 O O . GLY A 1 216 ? 42.053 -6.806 -59.922 1.00 35.31 216 GLY A O 1
ATOM 1679 N N . ASP A 1 217 ? 43.865 -7.261 -61.191 1.00 46.94 217 ASP A N 1
ATOM 1680 C CA . ASP A 1 217 ? 43.699 -6.208 -62.195 1.00 46.94 217 ASP A CA 1
ATOM 1681 C C . ASP A 1 217 ? 42.412 -6.450 -62.997 1.00 46.94 217 ASP A C 1
ATOM 1683 O O . ASP A 1 217 ? 42.340 -7.417 -63.753 1.00 46.94 217 ASP A O 1
ATOM 1687 N N . ASP A 1 218 ? 41.439 -5.546 -62.887 1.00 40.78 218 ASP A N 1
ATOM 1688 C CA . ASP A 1 218 ? 40.376 -5.386 -63.880 1.00 40.78 218 ASP A CA 1
ATOM 1689 C C . ASP A 1 218 ? 40.265 -3.893 -64.246 1.00 40.78 218 ASP A C 1
ATOM 1691 O O . ASP A 1 218 ? 40.163 -3.043 -63.355 1.00 40.78 218 ASP A O 1
ATOM 1695 N N . PRO A 1 219 ? 40.326 -3.532 -65.542 1.00 45.91 219 PRO A N 1
ATOM 1696 C CA . PRO A 1 219 ? 40.318 -2.141 -65.975 1.00 45.91 219 PRO A CA 1
ATOM 1697 C C . PRO A 1 219 ? 38.931 -1.503 -65.812 1.00 45.91 219 PRO A C 1
ATOM 1699 O O . PRO A 1 219 ? 37.915 -2.063 -66.227 1.00 45.91 219 PRO A O 1
ATOM 1702 N N . GLU A 1 220 ? 38.917 -0.292 -65.244 1.00 43.66 220 GLU A N 1
ATOM 1703 C CA . GLU A 1 220 ? 37.748 0.583 -65.114 1.00 43.66 220 GLU A CA 1
ATOM 1704 C C . GLU A 1 220 ? 36.996 0.732 -66.445 1.00 43.66 220 GLU A C 1
ATOM 1706 O O . GLU A 1 220 ? 37.536 1.202 -67.451 1.00 43.66 220 GLU A O 1
ATOM 1711 N N . ALA A 1 221 ? 35.708 0.386 -66.438 1.00 49.62 221 ALA A N 1
ATOM 1712 C CA . ALA A 1 221 ? 34.788 0.807 -67.483 1.00 49.62 221 ALA A CA 1
ATOM 1713 C C . ALA A 1 221 ? 34.600 2.339 -67.405 1.00 49.62 221 ALA A C 1
ATOM 1715 O O . ALA A 1 221 ? 34.421 2.866 -66.303 1.00 49.62 221 ALA A O 1
ATOM 1716 N N . PRO A 1 222 ? 34.600 3.078 -68.531 1.00 48.19 222 PRO A N 1
ATOM 1717 C CA . PRO A 1 222 ? 34.464 4.528 -68.497 1.00 48.19 222 PRO A CA 1
ATOM 1718 C C . PRO A 1 222 ? 33.071 4.918 -67.991 1.00 48.19 222 PRO A C 1
ATOM 1720 O O . PRO A 1 222 ? 32.063 4.605 -68.629 1.00 48.19 222 PRO A O 1
ATOM 1723 N N . GLN A 1 223 ? 33.005 5.634 -66.866 1.00 50.44 223 GLN A N 1
ATOM 1724 C CA . GLN A 1 223 ? 31.789 6.328 -66.447 1.00 50.44 223 GLN A CA 1
ATOM 1725 C C . GLN A 1 223 ? 31.429 7.381 -67.499 1.00 50.44 223 GLN A C 1
ATOM 1727 O O . GLN A 1 223 ? 32.158 8.345 -67.721 1.00 50.44 223 GLN A O 1
ATOM 1732 N N . THR A 1 224 ? 30.295 7.186 -68.164 1.00 61.22 224 THR A N 1
ATOM 1733 C CA . THR A 1 224 ? 29.730 8.144 -69.118 1.00 61.22 224 THR A CA 1
ATOM 1734 C C . THR A 1 224 ? 29.300 9.432 -68.410 1.00 61.22 224 THR A C 1
ATOM 1736 O O . THR A 1 224 ? 28.627 9.371 -67.379 1.00 61.22 224 THR A O 1
ATOM 1739 N N . ASP A 1 225 ? 29.597 10.592 -69.010 1.00 59.56 225 ASP A N 1
ATOM 1740 C CA . ASP A 1 225 ? 29.285 11.954 -68.520 1.00 59.56 225 ASP A CA 1
ATOM 1741 C C . ASP A 1 225 ? 27.816 12.181 -68.087 1.00 59.56 225 ASP A C 1
ATOM 1743 O O . ASP A 1 225 ? 27.513 13.111 -67.335 1.00 59.56 225 ASP A O 1
ATOM 1747 N N . ALA A 1 226 ? 26.901 11.296 -68.491 1.00 55.66 226 ALA A N 1
ATOM 1748 C CA . ALA A 1 226 ? 25.502 11.283 -68.076 1.00 55.66 226 ALA A CA 1
ATOM 1749 C C . ALA A 1 226 ? 25.294 11.029 -66.564 1.00 55.66 226 ALA A C 1
ATOM 1751 O O . ALA A 1 226 ? 24.339 11.550 -65.985 1.00 55.66 226 ALA A O 1
ATOM 1752 N N . GLU A 1 227 ? 26.175 10.276 -65.894 1.00 56.75 227 GLU A N 1
ATOM 1753 C CA . GLU A 1 227 ? 26.080 10.053 -64.438 1.00 56.75 227 GLU A CA 1
ATOM 1754 C C . GLU A 1 227 ? 26.622 11.230 -63.621 1.00 56.75 227 GLU A C 1
ATOM 1756 O O . GLU A 1 227 ? 26.160 11.473 -62.501 1.00 56.75 227 GLU A O 1
ATOM 1761 N N . ARG A 1 228 ? 27.544 12.012 -64.197 1.00 53.34 228 ARG A N 1
ATOM 1762 C CA . ARG A 1 228 ? 28.119 13.191 -63.542 1.00 53.34 228 ARG A CA 1
ATOM 1763 C C . ARG A 1 228 ? 27.117 14.345 -63.485 1.00 53.34 228 ARG A C 1
ATOM 1765 O O . ARG A 1 228 ? 26.933 14.931 -62.422 1.00 53.34 228 ARG A O 1
ATOM 1772 N N . GLN A 1 229 ? 26.372 14.586 -64.567 1.00 57.97 229 GLN A N 1
ATOM 1773 C CA . GLN A 1 229 ? 25.334 15.629 -64.598 1.00 57.97 229 GLN A CA 1
ATOM 1774 C C . GLN A 1 229 ? 24.147 15.340 -63.665 1.00 57.97 229 GLN A C 1
ATOM 1776 O O . GLN A 1 229 ? 23.514 16.269 -63.168 1.00 57.97 229 GLN A O 1
ATOM 1781 N N . ARG A 1 230 ? 23.862 14.066 -63.360 1.00 57.69 230 ARG A N 1
ATOM 1782 C CA . ARG A 1 230 ? 22.765 13.694 -62.449 1.00 57.69 230 ARG A CA 1
ATOM 1783 C C . ARG A 1 230 ? 23.062 13.989 -60.977 1.00 57.69 230 ARG A C 1
ATOM 1785 O O . ARG A 1 230 ? 22.127 14.107 -60.190 1.00 57.69 230 ARG A O 1
ATOM 1792 N N . ARG A 1 231 ? 24.340 14.088 -60.592 1.00 54.50 231 ARG A N 1
ATOM 1793 C CA . ARG A 1 231 ? 24.745 14.432 -59.217 1.00 54.50 231 ARG A CA 1
ATOM 1794 C C . ARG A 1 231 ? 24.756 15.936 -58.952 1.00 54.50 231 ARG A C 1
ATOM 1796 O O . ARG A 1 231 ? 24.614 16.329 -57.802 1.00 54.50 231 ARG A O 1
ATOM 1803 N N . GLU A 1 232 ? 24.878 16.762 -59.987 1.00 57.22 232 GLU A N 1
ATOM 1804 C CA . GLU A 1 232 ? 24.924 18.224 -59.838 1.00 57.22 232 GLU A CA 1
ATOM 1805 C C . GLU A 1 232 ? 23.535 18.883 -59.855 1.00 57.22 232 GLU A C 1
ATOM 1807 O O . GLU A 1 232 ? 23.402 20.018 -59.420 1.00 57.22 232 GLU A O 1
ATOM 1812 N N . SER A 1 233 ? 22.475 18.180 -60.277 1.00 54.62 233 SER A N 1
ATOM 1813 C CA . SER A 1 233 ? 21.111 18.734 -60.338 1.00 54.62 233 SER A CA 1
ATOM 1814 C C . SER A 1 233 ? 20.264 18.519 -59.073 1.00 54.62 233 SER A C 1
ATOM 1816 O O . SER A 1 233 ? 19.050 18.713 -59.124 1.00 54.62 233 SER A O 1
ATOM 1818 N N . VAL A 1 234 ? 20.853 18.034 -57.973 1.00 56.59 234 VAL A N 1
ATOM 1819 C CA . VAL A 1 234 ? 20.134 17.701 -56.719 1.00 56.59 234 VAL A CA 1
ATOM 1820 C C . VAL A 1 234 ? 20.598 18.562 -55.529 1.00 56.59 234 VAL A C 1
ATOM 1822 O O . VAL A 1 234 ? 20.156 18.342 -54.404 1.00 56.59 234 VAL A O 1
ATOM 1825 N N . TYR A 1 235 ? 21.428 19.581 -55.770 1.00 49.69 235 TYR A N 1
ATOM 1826 C CA . TYR A 1 235 ? 21.769 20.615 -54.787 1.00 49.69 235 TYR A CA 1
ATOM 1827 C C . TYR A 1 235 ? 21.289 21.993 -55.234 1.00 49.69 235 TYR A C 1
ATOM 1829 O O . TYR A 1 235 ? 21.444 22.306 -56.435 1.00 49.69 235 TYR A O 1
#

Radius of gyration: 31.27 Å; chains: 1; bounding box: 72×42×99 Å